Protein AF-A0A3P6TGQ8-F1 (afdb_monomer_lite)

Secondary structure (DSSP, 8-state):
-HHHHHHHHHT--EEEEEE----GGG-SHHHHHHHHHHHHHHHHHHHHTT-EEEEEP------------SS----SHHHHHHHHHHHHHHHHTTEEEEEEE---SHHHHHHHHHHHHHS-TTSEEEEE--S-SS-HHHH-SS--SSHHHHHHHHHHHHHHH--PPPPPPPPSSPPPTTGGGSS-GGG-TT--S---S-------EEEEE-

Sequence (210 aa):
MFAQRVALKFSVPLYVCFNLSSSSALSTRRHFDFQLAGLKEIATQCKDLKIGFTVLPVMDESSRGTKRTAEGKSVRTKTESTFRGLLDLIRSLRVAALITDFSPLREDAAAVQTVSQMLPSSTSFFQVDAHNIVPAWHASDKLEYAARTIRRKLHEKSQTLLTEFPPVRAHPFPADAKVLKLHAPFFSPNHSKQLPLALRTVDCVCACEA

Structure (mmCIF, N/CA/C/O backbone):
data_AF-A0A3P6TGQ8-F1
#
_entry.id   AF-A0A3P6TGQ8-F1
#
loop_
_atom_site.group_PDB
_atom_site.id
_atom_site.type_symbol
_atom_site.label_atom_id
_atom_site.label_alt_id
_atom_site.label_comp_id
_atom_site.label_asym_id
_atom_site.label_entity_id
_atom_site.label_seq_id
_atom_site.pdbx_PDB_ins_code
_atom_site.Cartn_x
_atom_site.Cartn_y
_atom_site.Cartn_z
_atom_site.occupancy
_atom_site.B_iso_or_equiv
_atom_site.auth_seq_id
_atom_site.auth_comp_id
_atom_site.auth_asym_id
_atom_site.auth_atom_id
_atom_site.pdbx_PDB_model_num
ATOM 1 N N . MET A 1 1 ? -8.886 -5.498 -5.380 1.00 75.06 1 MET A N 1
ATOM 2 C CA . MET A 1 1 ? -8.088 -5.295 -4.150 1.00 75.06 1 MET A CA 1
ATOM 3 C C . MET A 1 1 ? -7.713 -6.624 -3.498 1.00 75.06 1 MET A C 1
ATOM 5 O O . MET A 1 1 ? -8.603 -7.428 -3.241 1.00 75.06 1 MET A O 1
ATOM 9 N N . PHE A 1 2 ? -6.422 -6.878 -3.247 1.00 89.56 2 PHE A N 1
ATOM 10 C CA . PHE A 1 2 ? -5.928 -8.137 -2.655 1.00 89.56 2 PHE A CA 1
ATOM 11 C C . PHE A 1 2 ? -6.340 -8.300 -1.183 1.00 89.56 2 PHE A C 1
ATOM 13 O O . PHE A 1 2 ? -6.968 -9.297 -0.841 1.00 89.56 2 PHE A O 1
ATOM 20 N N . ALA A 1 3 ? -6.094 -7.290 -0.344 1.00 89.88 3 ALA A N 1
ATOM 21 C CA . ALA A 1 3 ? -6.426 -7.344 1.081 1.00 89.88 3 ALA A CA 1
ATOM 22 C C . ALA A 1 3 ? -7.920 -7.566 1.350 1.00 89.88 3 ALA A C 1
ATOM 24 O O . ALA A 1 3 ? -8.288 -8.446 2.122 1.00 89.88 3 ALA A O 1
ATOM 25 N N . GLN A 1 4 ? -8.789 -6.850 0.632 1.00 89.25 4 GLN A N 1
ATOM 26 C CA . GLN A 1 4 ? -10.233 -7.053 0.743 1.00 89.25 4 GLN A CA 1
ATOM 27 C C . GLN A 1 4 ? -10.661 -8.466 0.320 1.00 89.25 4 GLN A C 1
ATOM 29 O O . GLN A 1 4 ? -11.523 -9.060 0.957 1.00 89.25 4 GLN A O 1
ATOM 34 N N . ARG A 1 5 ? -10.051 -9.043 -0.724 1.00 91.25 5 ARG A N 1
ATOM 35 C CA . ARG A 1 5 ? -10.339 -10.428 -1.132 1.00 91.25 5 ARG A CA 1
ATOM 36 C C . ARG A 1 5 ? -9.931 -11.438 -0.065 1.00 91.25 5 ARG A C 1
ATOM 38 O O . ARG A 1 5 ? -10.665 -12.396 0.150 1.00 91.25 5 ARG A O 1
ATOM 45 N N . VAL A 1 6 ? -8.784 -11.232 0.584 1.00 90.44 6 VAL A N 1
ATOM 46 C CA . VAL A 1 6 ? -8.334 -12.071 1.703 1.00 90.44 6 VAL A CA 1
ATOM 47 C C . VAL A 1 6 ? -9.328 -11.960 2.858 1.00 90.44 6 VAL A C 1
ATOM 49 O O . VAL A 1 6 ? -9.844 -12.982 3.300 1.00 90.44 6 VAL A O 1
ATOM 52 N N . ALA A 1 7 ? -9.690 -10.741 3.262 1.00 89.19 7 ALA A N 1
ATOM 53 C CA . ALA A 1 7 ? -10.641 -10.517 4.347 1.00 89.19 7 ALA A CA 1
ATOM 54 C C . ALA A 1 7 ? -12.014 -11.162 4.074 1.00 89.19 7 ALA A C 1
ATOM 56 O O . ALA A 1 7 ? -12.574 -11.849 4.923 1.00 89.19 7 ALA A O 1
ATOM 57 N N . LEU A 1 8 ? -12.540 -11.013 2.854 1.00 90.44 8 LEU A N 1
ATOM 58 C CA . LEU A 1 8 ? -13.806 -11.632 2.452 1.00 90.44 8 LEU A CA 1
ATOM 59 C C . LEU A 1 8 ? -13.730 -13.162 2.414 1.00 90.44 8 LEU A C 1
ATOM 61 O O . LEU A 1 8 ? -14.691 -13.821 2.797 1.00 90.44 8 LEU A O 1
ATOM 65 N N . LYS A 1 9 ? -12.601 -13.735 1.978 1.00 91.44 9 LYS A N 1
ATOM 66 C CA . LYS A 1 9 ? -12.410 -15.193 1.932 1.00 91.44 9 LYS A CA 1
ATOM 67 C C . LYS A 1 9 ? -12.479 -15.823 3.324 1.00 91.44 9 LYS A C 1
ATOM 69 O O . LYS A 1 9 ? -13.001 -16.925 3.452 1.00 91.44 9 LYS A O 1
ATOM 74 N N . PHE A 1 10 ? -11.960 -15.133 4.337 1.00 89.56 10 PHE A N 1
ATOM 75 C CA . PHE A 1 10 ? -11.944 -15.617 5.718 1.00 89.56 10 PHE A CA 1
ATOM 76 C C . PHE A 1 10 ? -13.101 -15.085 6.573 1.00 89.56 10 PHE A C 1
ATOM 78 O O . PHE A 1 10 ? -13.230 -15.495 7.717 1.00 89.56 10 PHE A O 1
ATOM 85 N N . SER A 1 11 ? -13.983 -14.249 6.014 1.00 89.38 11 SER A N 1
ATOM 86 C CA . SER A 1 11 ? -15.114 -13.635 6.731 1.00 89.38 11 SER A CA 1
ATOM 87 C C . SER A 1 11 ? -14.702 -12.791 7.944 1.00 89.38 11 SER A C 1
ATOM 89 O O . SER A 1 11 ? -15.344 -12.815 8.988 1.00 89.38 11 SER A O 1
ATOM 91 N N . VAL A 1 12 ? -13.623 -12.029 7.782 1.00 87.00 12 VAL A N 1
ATOM 92 C CA . VAL A 1 12 ? -12.970 -11.247 8.841 1.00 87.00 12 VAL A CA 1
ATOM 93 C C . VAL A 1 12 ? -13.043 -9.748 8.555 1.00 87.00 12 VAL A C 1
ATOM 95 O O 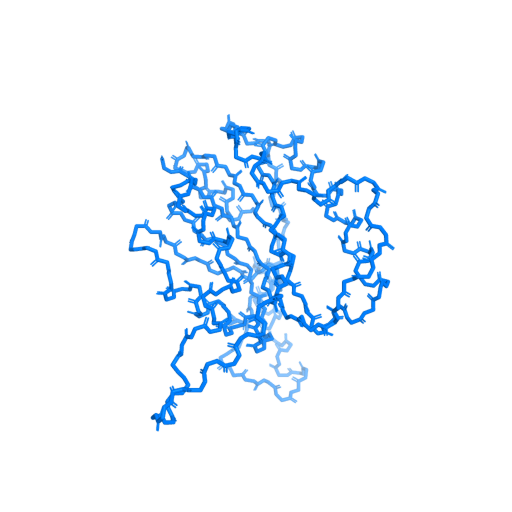. VAL A 1 12 ? -13.147 -9.372 7.382 1.00 87.00 12 VAL A O 1
ATOM 98 N N . PRO A 1 13 ? -12.990 -8.860 9.567 1.00 89.44 13 PRO A N 1
ATOM 99 C CA . PRO A 1 13 ? -12.972 -7.417 9.342 1.00 89.44 13 PRO A CA 1
ATOM 100 C C . PRO A 1 13 ? -11.681 -6.973 8.640 1.00 89.44 13 PRO A C 1
ATOM 102 O O . PRO A 1 13 ? -10.639 -7.624 8.722 1.00 89.44 13 PRO A O 1
ATOM 105 N N . LEU A 1 14 ? -11.764 -5.845 7.932 1.00 88.50 14 LEU A N 1
ATOM 106 C CA . LEU A 1 14 ? -10.639 -5.225 7.238 1.00 88.50 14 LEU A CA 1
ATOM 107 C C . LEU A 1 14 ? -10.283 -3.902 7.914 1.00 88.50 14 LEU A C 1
ATOM 109 O O . LEU A 1 14 ? -11.132 -3.016 8.054 1.00 88.50 14 LEU A O 1
ATOM 113 N N . TYR A 1 15 ? -9.009 -3.761 8.261 1.00 89.19 15 TYR A N 1
ATOM 114 C CA . TYR A 1 15 ? -8.444 -2.541 8.820 1.00 89.19 15 TYR A CA 1
ATOM 115 C C . TYR A 1 15 ? -7.319 -2.014 7.947 1.00 89.19 15 TYR A C 1
ATOM 117 O O . TYR A 1 15 ? -6.418 -2.765 7.588 1.00 89.19 15 TYR A O 1
ATOM 125 N N . VAL A 1 16 ? -7.347 -0.717 7.666 1.00 89.38 16 VAL A N 1
ATOM 126 C CA . VAL A 1 16 ? -6.267 0.050 7.058 1.00 89.38 16 VAL A CA 1
ATOM 127 C C . VAL A 1 16 ? -5.575 0.831 8.163 1.00 89.38 16 VAL A C 1
ATOM 129 O O . VAL A 1 16 ? -6.158 1.693 8.818 1.00 89.38 16 VAL A O 1
ATOM 132 N N . CYS A 1 17 ? -4.310 0.530 8.381 1.00 87.38 17 CYS A N 1
ATOM 133 C CA . CYS A 1 17 ? -3.446 1.386 9.171 1.00 87.38 17 CYS A CA 1
ATOM 134 C C . CYS A 1 17 ? -2.726 2.345 8.213 1.00 87.38 17 CYS A C 1
ATOM 136 O O . CYS A 1 17 ? -2.460 1.945 7.085 1.00 87.38 17 CYS A O 1
ATOM 138 N N . PHE A 1 18 ? -2.333 3.538 8.657 1.00 84.94 18 PHE A N 1
ATOM 139 C CA . PHE A 1 18 ? -1.297 4.367 8.034 1.00 84.94 18 PHE A CA 1
ATOM 140 C C . PHE A 1 18 ? -0.244 4.721 9.087 1.00 84.94 18 PHE A C 1
ATOM 142 O O . PHE A 1 18 ? -0.577 5.318 10.106 1.00 84.94 18 PHE A O 1
ATOM 149 N N . ASN A 1 19 ? 1.017 4.345 8.891 1.00 79.25 19 ASN A N 1
ATOM 150 C CA . ASN A 1 19 ? 2.073 4.737 9.807 1.00 79.25 19 ASN A CA 1
ATOM 151 C C . ASN A 1 19 ? 2.504 6.123 9.365 1.00 79.25 19 ASN A C 1
ATOM 153 O O . ASN A 1 19 ? 3.087 6.239 8.288 1.00 79.25 19 ASN A O 1
ATOM 157 N N . LEU A 1 20 ? 2.182 7.162 10.151 1.00 72.06 20 LEU A N 1
ATOM 158 C CA . LEU A 1 20 ? 2.658 8.513 9.873 1.00 72.06 20 LEU A CA 1
ATOM 159 C C . LEU A 1 20 ? 4.146 8.519 10.165 1.00 72.06 20 LEU A C 1
ATOM 161 O O . LEU A 1 20 ? 4.638 8.839 11.242 1.00 72.06 20 LEU A O 1
ATOM 165 N N . SER A 1 21 ? 4.837 8.023 9.169 1.00 59.75 21 SER A N 1
ATOM 166 C CA . SER A 1 21 ? 6.219 7.702 9.185 1.00 59.75 21 SER A CA 1
ATOM 167 C C . SER A 1 21 ? 6.852 8.618 8.172 1.00 59.75 21 SER A C 1
ATOM 169 O O . SER A 1 21 ? 6.223 9.258 7.327 1.00 59.75 21 SER A O 1
ATOM 171 N N . SER A 1 22 ? 8.101 8.872 8.418 1.00 50.47 22 SER A N 1
ATOM 172 C CA . SER A 1 22 ? 8.441 10.254 8.534 1.00 50.47 22 SER A CA 1
ATOM 173 C C . SER A 1 22 ? 9.384 10.627 7.384 1.00 50.47 22 SER A C 1
ATOM 175 O O . SER A 1 22 ? 10.349 11.324 7.527 1.00 50.47 22 SER A O 1
ATOM 177 N N . SER A 1 23 ? 9.108 10.143 6.177 1.00 49.75 23 SER A N 1
ATOM 178 C CA . SER A 1 23 ? 10.045 10.092 5.044 1.00 49.75 23 SER A CA 1
ATOM 179 C C . SER A 1 23 ? 10.940 11.310 4.908 1.00 49.75 23 SER A C 1
ATOM 181 O O . SER A 1 23 ? 10.463 12.447 4.884 1.00 49.75 23 SER A O 1
ATOM 183 N N . SER A 1 24 ? 12.211 11.065 4.609 1.00 51.78 24 SER A N 1
ATOM 184 C CA . SER A 1 24 ? 13.079 12.108 4.064 1.00 51.78 24 SER A CA 1
ATOM 185 C C . SER A 1 24 ? 12.518 12.722 2.765 1.00 51.78 24 SER A C 1
ATOM 187 O O . SER A 1 24 ? 12.818 13.874 2.458 1.00 51.78 24 SER A O 1
ATOM 189 N N . ALA A 1 25 ? 11.636 12.016 2.041 1.00 51.16 25 ALA A N 1
ATOM 190 C CA . ALA A 1 25 ? 10.916 12.544 0.877 1.00 51.16 25 ALA A CA 1
ATOM 191 C C . ALA A 1 25 ? 9.847 13.600 1.239 1.00 51.16 25 ALA A C 1
ATOM 193 O O . ALA A 1 25 ? 9.564 14.509 0.456 1.00 51.16 25 ALA A O 1
ATOM 194 N N . LEU A 1 26 ? 9.299 13.554 2.455 1.00 59.22 26 LEU A N 1
ATOM 195 C CA . LEU A 1 26 ? 8.293 14.486 2.974 1.00 59.22 26 LEU A CA 1
ATOM 196 C C . LEU A 1 26 ? 8.962 15.663 3.704 1.00 59.22 26 LEU A C 1
ATOM 198 O O . LEU A 1 26 ? 8.460 16.175 4.699 1.00 59.22 26 LEU A O 1
ATOM 202 N N . SER A 1 27 ? 10.112 16.119 3.196 1.00 62.31 27 SER A N 1
ATOM 203 C CA . SER A 1 27 ? 10.972 17.105 3.867 1.00 62.31 27 SER A CA 1
ATOM 204 C C . SER A 1 27 ? 10.348 18.498 4.023 1.00 62.31 27 SER A C 1
ATOM 206 O O . SER A 1 27 ? 10.914 19.340 4.722 1.00 62.31 27 SER A O 1
ATOM 208 N N . THR A 1 28 ? 9.226 18.788 3.358 1.00 78.50 28 THR A N 1
ATOM 209 C CA . THR A 1 28 ? 8.605 20.116 3.392 1.00 78.50 28 THR A CA 1
ATOM 210 C C . THR A 1 28 ? 7.236 20.067 4.046 1.00 78.50 28 THR A C 1
ATOM 212 O O . THR A 1 28 ? 6.465 19.128 3.848 1.00 78.50 28 THR A O 1
ATOM 215 N N . ARG A 1 29 ? 6.888 21.153 4.743 1.00 79.88 29 ARG A N 1
ATOM 216 C CA . ARG A 1 29 ? 5.546 21.355 5.300 1.00 79.88 29 ARG A CA 1
ATOM 217 C C . ARG A 1 29 ? 4.444 21.180 4.250 1.00 79.88 29 ARG A C 1
ATOM 219 O O . ARG A 1 29 ? 3.393 20.654 4.570 1.00 79.88 29 ARG A O 1
ATOM 226 N N . ARG A 1 30 ? 4.703 21.552 2.991 1.00 85.31 30 ARG A N 1
ATOM 227 C CA . ARG A 1 30 ? 3.729 21.407 1.897 1.00 85.31 30 ARG A CA 1
ATOM 228 C C . ARG A 1 30 ? 3.410 19.944 1.600 1.00 85.31 30 ARG A C 1
ATOM 230 O O . ARG A 1 30 ? 2.242 19.609 1.458 1.00 85.31 30 ARG A O 1
ATOM 237 N N . HIS A 1 31 ? 4.430 19.084 1.529 1.00 81.12 31 HIS A N 1
ATOM 238 C CA . HIS A 1 31 ? 4.224 17.648 1.314 1.00 81.12 31 HIS A CA 1
ATOM 239 C C . HIS A 1 31 ? 3.437 17.027 2.469 1.00 81.12 31 HIS A C 1
ATOM 241 O O . HIS A 1 31 ? 2.508 16.259 2.240 1.00 81.12 31 HIS A O 1
ATOM 247 N N . PHE A 1 32 ? 3.771 17.418 3.699 1.00 81.94 32 PHE A N 1
ATOM 248 C CA . PHE A 1 32 ? 3.086 16.940 4.892 1.00 81.94 32 PHE A CA 1
ATOM 249 C C . PHE A 1 32 ? 1.620 17.391 4.952 1.00 81.94 32 PHE A C 1
ATOM 251 O O . PHE A 1 32 ? 0.730 16.567 5.150 1.00 81.94 32 PHE A O 1
ATOM 258 N N . ASP A 1 33 ? 1.352 18.678 4.719 1.00 84.50 33 ASP A N 1
ATOM 259 C CA . ASP A 1 33 ? -0.007 19.227 4.707 1.00 84.50 33 ASP A CA 1
ATOM 260 C C . ASP A 1 33 ? -0.857 18.564 3.606 1.00 84.50 33 ASP A C 1
ATOM 262 O O . ASP A 1 33 ? -2.013 18.210 3.850 1.00 84.50 33 ASP A O 1
ATOM 266 N N . PHE A 1 34 ? -0.274 18.323 2.424 1.00 87.12 34 PHE A N 1
ATOM 267 C CA . PHE A 1 34 ? -0.932 17.609 1.325 1.00 87.12 34 PHE A CA 1
ATOM 268 C C . PHE A 1 34 ? -1.271 16.159 1.700 1.00 87.12 34 PHE A C 1
ATOM 270 O O . PHE A 1 34 ? -2.404 15.717 1.509 1.00 87.12 34 PHE A O 1
ATOM 277 N N . GLN A 1 35 ? -0.325 15.428 2.292 1.00 84.94 35 GLN A N 1
ATOM 278 C CA . GLN A 1 35 ? -0.543 14.050 2.726 1.00 84.94 35 GLN A CA 1
ATOM 279 C C . GLN A 1 35 ? -1.600 13.956 3.832 1.00 84.94 35 GLN A C 1
ATOM 281 O O . GLN A 1 35 ? -2.486 13.108 3.760 1.00 84.94 35 GLN A O 1
ATOM 286 N N . LEU A 1 36 ? -1.554 14.837 4.837 1.00 85.38 36 LEU A N 1
ATOM 287 C CA . LEU A 1 36 ? -2.561 14.867 5.899 1.00 85.38 36 LEU A CA 1
ATOM 288 C C . LEU A 1 36 ? -3.956 15.193 5.362 1.00 85.38 36 LEU A C 1
ATOM 290 O O . LEU A 1 36 ? -4.936 14.622 5.841 1.00 85.38 36 LEU A O 1
ATOM 294 N N . ALA A 1 37 ? -4.063 16.102 4.389 1.00 88.69 37 ALA A N 1
ATOM 295 C CA . ALA A 1 37 ? -5.329 16.383 3.720 1.00 88.69 37 ALA A CA 1
ATOM 296 C C . ALA A 1 37 ? -5.860 15.137 2.991 1.00 88.69 37 ALA A C 1
ATOM 298 O O . ALA A 1 37 ? -7.019 14.776 3.189 1.00 88.69 37 ALA A O 1
ATOM 299 N N . GLY A 1 38 ? -5.004 14.421 2.255 1.00 89.69 38 GLY A N 1
ATOM 300 C CA . GLY A 1 38 ? -5.372 13.162 1.598 1.00 89.69 38 GLY A CA 1
ATOM 301 C C . GLY A 1 38 ? -5.790 12.064 2.583 1.00 89.69 38 GLY A C 1
ATOM 302 O O . GLY A 1 38 ? -6.806 11.404 2.386 1.00 89.69 38 GLY A O 1
ATOM 303 N N . LEU A 1 39 ? -5.077 11.905 3.702 1.00 87.06 39 LEU A N 1
ATOM 304 C CA . LEU A 1 39 ? -5.428 10.919 4.733 1.00 87.06 39 LEU A CA 1
ATOM 305 C C . LEU A 1 39 ? -6.790 11.209 5.387 1.00 87.06 39 LEU A C 1
ATOM 307 O O . LEU A 1 39 ? -7.498 10.270 5.744 1.00 87.06 39 LEU A O 1
ATOM 311 N N . LYS A 1 40 ? -7.189 12.483 5.525 1.00 89.06 40 LYS A N 1
ATOM 312 C CA . LYS A 1 40 ? -8.538 12.857 6.000 1.00 89.06 40 LYS A CA 1
ATOM 313 C C . LYS A 1 40 ? -9.629 12.412 5.030 1.00 89.06 40 LYS A C 1
ATOM 315 O O . LYS A 1 40 ? -10.680 11.933 5.460 1.00 89.06 40 LYS A O 1
ATOM 320 N N . GLU A 1 41 ? -9.381 12.570 3.735 1.00 93.38 41 GLU A N 1
ATOM 321 C CA . GLU A 1 41 ? -10.304 12.123 2.697 1.00 93.38 41 GLU A CA 1
ATOM 322 C C . GLU A 1 41 ? -10.434 10.594 2.706 1.00 93.38 41 GLU A C 1
ATOM 324 O O . GLU A 1 41 ? -11.546 10.072 2.800 1.00 93.38 41 GLU A O 1
ATOM 329 N N . ILE A 1 42 ? -9.306 9.876 2.740 1.00 89.81 42 ILE A N 1
ATOM 330 C CA . ILE A 1 42 ? -9.273 8.407 2.813 1.00 89.81 42 ILE A CA 1
ATOM 331 C C . ILE A 1 42 ? -10.003 7.900 4.061 1.00 89.81 42 ILE A C 1
ATOM 333 O O . ILE A 1 42 ? -10.789 6.962 3.966 1.00 89.81 42 ILE A O 1
ATOM 337 N N . ALA A 1 43 ? -9.815 8.538 5.221 1.00 88.06 43 ALA A N 1
ATOM 338 C CA . ALA A 1 43 ? -10.520 8.164 6.446 1.00 88.06 43 ALA A CA 1
ATOM 339 C C . ALA A 1 43 ? -12.050 8.225 6.282 1.00 88.06 43 ALA A C 1
ATOM 341 O O . ALA A 1 43 ? -12.769 7.357 6.782 1.00 88.06 43 ALA A O 1
ATOM 342 N N . THR A 1 44 ? -12.543 9.233 5.558 1.00 89.62 44 THR A N 1
ATOM 343 C CA . THR A 1 44 ? -13.974 9.399 5.266 1.00 89.62 44 THR A CA 1
ATOM 344 C C . THR A 1 44 ? -14.460 8.305 4.315 1.00 89.62 44 THR A C 1
ATOM 346 O O . THR A 1 44 ? -15.436 7.624 4.619 1.00 89.62 44 THR A O 1
ATOM 349 N N . GLN A 1 45 ? -13.723 8.043 3.232 1.00 90.94 45 GLN A N 1
ATOM 350 C CA . GLN A 1 45 ? -14.055 6.980 2.275 1.00 90.94 45 GLN A CA 1
ATOM 351 C C . GLN A 1 45 ? -14.045 5.584 2.926 1.00 90.94 45 GLN A C 1
ATOM 353 O O . GLN A 1 45 ? -14.941 4.772 2.693 1.00 90.94 45 GLN A O 1
ATOM 358 N N . CYS A 1 46 ? -13.068 5.295 3.792 1.00 88.44 46 CYS A N 1
ATOM 359 C CA . CYS A 1 46 ? -13.014 4.043 4.547 1.00 88.44 46 CYS A CA 1
ATOM 360 C C . CYS A 1 46 ? -14.222 3.889 5.478 1.00 88.44 46 CYS A C 1
ATOM 362 O O . CYS A 1 46 ? -14.785 2.796 5.564 1.00 88.44 46 CYS A O 1
ATOM 364 N N . LYS A 1 47 ? -14.660 4.975 6.126 1.00 88.62 47 LYS A N 1
ATOM 365 C CA . LYS A 1 47 ? -15.850 4.975 6.984 1.00 88.62 47 LYS A CA 1
ATOM 366 C C . LYS A 1 47 ? -17.111 4.609 6.199 1.00 88.62 47 LYS A C 1
ATOM 368 O O . LYS A 1 47 ? -17.867 3.752 6.658 1.00 88.62 47 LYS A O 1
ATOM 373 N N . ASP A 1 48 ? -17.301 5.189 5.016 1.00 91.69 48 ASP A N 1
ATOM 374 C CA . ASP A 1 48 ? -18.445 4.889 4.143 1.00 91.69 48 ASP A CA 1
ATOM 375 C C . ASP A 1 48 ? -18.438 3.423 3.679 1.00 91.69 48 ASP A C 1
ATOM 377 O O . ASP A 1 48 ? -19.479 2.769 3.589 1.00 91.69 48 ASP A O 1
ATOM 381 N N . LEU A 1 49 ? -17.243 2.862 3.477 1.00 90.19 49 LEU A N 1
ATOM 382 C CA . LEU A 1 49 ? -17.033 1.460 3.120 1.00 90.19 49 LEU A CA 1
ATOM 383 C C . LEU A 1 49 ? -17.038 0.498 4.321 1.00 90.19 49 LEU A C 1
ATOM 385 O O . LEU A 1 49 ? -16.853 -0.703 4.119 1.00 90.19 49 LEU A O 1
ATOM 389 N N . LYS A 1 50 ? -17.269 0.978 5.552 1.00 90.81 50 LYS A N 1
ATOM 390 C CA . LYS A 1 50 ? -17.203 0.190 6.802 1.00 90.81 50 LYS A CA 1
ATOM 391 C C . LYS A 1 50 ? -15.844 -0.490 7.037 1.00 90.81 50 LYS A C 1
ATOM 393 O O . LYS A 1 50 ? -15.770 -1.549 7.658 1.00 90.81 50 LYS A O 1
ATOM 398 N N . ILE A 1 51 ? -14.772 0.120 6.542 1.00 88.06 51 ILE A N 1
ATOM 399 C CA . ILE A 1 51 ? -13.387 -0.325 6.712 1.00 88.06 51 ILE A CA 1
ATOM 400 C C . ILE A 1 51 ? -12.771 0.467 7.868 1.00 88.06 51 ILE A C 1
ATOM 402 O O . ILE A 1 51 ? -12.890 1.693 7.922 1.00 88.06 51 ILE A O 1
ATOM 406 N N . GLY A 1 52 ? -12.110 -0.220 8.801 1.00 85.75 52 GLY A N 1
ATOM 407 C CA . GLY A 1 52 ? -11.412 0.447 9.900 1.00 85.75 52 GLY A CA 1
ATOM 408 C C . GLY A 1 52 ? -10.232 1.261 9.374 1.00 85.75 52 GLY A C 1
ATOM 409 O O . GLY A 1 52 ? -9.502 0.776 8.517 1.00 85.75 52 GLY A O 1
ATOM 410 N N . PHE A 1 53 ? -10.031 2.480 9.875 1.00 86.75 53 PHE A N 1
ATOM 411 C CA . PHE A 1 53 ? -8.914 3.334 9.469 1.00 86.75 53 PHE A CA 1
ATOM 412 C C . PHE A 1 53 ? -8.233 3.963 10.684 1.00 86.75 53 PHE A C 1
ATOM 414 O O . PHE A 1 53 ? -8.890 4.632 11.481 1.00 86.75 53 PHE A O 1
ATOM 421 N N . THR A 1 54 ? -6.918 3.781 10.806 1.00 84.44 54 THR A N 1
ATOM 422 C CA . THR A 1 54 ? -6.117 4.329 11.911 1.00 84.44 54 THR A CA 1
ATOM 423 C C . THR A 1 54 ? -4.821 4.919 11.384 1.00 84.44 54 THR A C 1
ATOM 425 O O . THR A 1 54 ? -4.132 4.283 10.595 1.00 84.44 54 THR A O 1
ATOM 428 N N . VAL A 1 55 ? -4.445 6.097 11.879 1.00 83.44 55 VAL A N 1
ATOM 429 C CA . VAL A 1 55 ? -3.121 6.684 11.643 1.00 83.44 55 VAL A CA 1
ATOM 430 C C . VAL A 1 55 ? -2.275 6.498 12.902 1.00 83.44 55 VAL A C 1
ATOM 432 O O . VAL A 1 55 ? -2.683 6.927 13.980 1.00 83.44 55 VAL A O 1
ATOM 435 N N . LEU A 1 56 ? -1.113 5.856 12.789 1.00 80.38 56 LEU A N 1
ATOM 436 C CA . LEU A 1 56 ? -0.169 5.722 13.898 1.00 80.38 56 LEU A CA 1
ATOM 437 C C . LEU A 1 56 ? 0.672 7.000 14.010 1.00 80.38 56 LEU A C 1
ATOM 439 O O . LEU A 1 56 ? 1.157 7.491 12.988 1.00 80.38 56 LEU A O 1
ATOM 443 N N . PRO A 1 57 ? 0.838 7.552 15.224 1.00 69.25 57 PRO A N 1
ATOM 444 C CA . PRO A 1 57 ? 1.576 8.788 15.428 1.00 69.25 57 PRO A CA 1
ATOM 445 C C . PRO A 1 57 ? 3.078 8.599 15.203 1.00 69.25 57 PRO A C 1
ATOM 447 O O . PRO A 1 57 ? 3.640 7.551 15.524 1.00 69.25 57 PRO A O 1
ATOM 450 N N . VAL A 1 58 ? 3.732 9.678 14.762 1.00 62.81 58 VAL A N 1
ATOM 451 C CA . VAL A 1 58 ? 5.187 9.832 14.853 1.00 62.81 58 VAL A CA 1
ATOM 452 C C . VAL A 1 58 ? 5.572 9.728 16.329 1.00 62.81 58 VAL A C 1
ATOM 454 O O . VAL A 1 58 ? 5.233 10.611 17.119 1.00 62.81 58 VAL A O 1
ATOM 457 N N . MET A 1 59 ? 6.248 8.651 16.728 1.00 53.84 59 MET A N 1
ATOM 458 C CA . MET A 1 59 ? 6.819 8.578 18.071 1.00 53.84 59 MET A CA 1
ATOM 459 C C . MET A 1 59 ? 8.081 9.438 18.108 1.00 53.84 59 MET A C 1
ATOM 461 O O . MET A 1 59 ? 9.065 9.139 17.435 1.00 53.84 59 MET A O 1
ATOM 465 N N . ASP A 1 60 ? 8.026 10.529 18.870 1.00 44.88 60 ASP A N 1
ATOM 466 C CA . ASP A 1 60 ? 9.172 11.397 19.110 1.00 44.88 60 ASP A CA 1
ATOM 467 C C . ASP A 1 60 ? 10.011 10.796 20.248 1.00 44.88 60 ASP A C 1
ATOM 469 O O . ASP A 1 60 ? 9.530 10.620 21.374 1.00 44.88 60 ASP A O 1
ATOM 473 N N . GLU A 1 61 ? 11.266 10.457 19.954 1.00 46.31 61 GLU A N 1
ATOM 474 C CA . GLU A 1 61 ? 12.271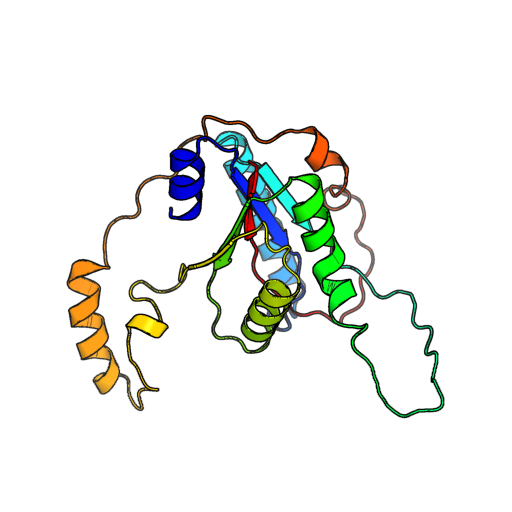 9.981 20.913 1.00 46.31 61 GLU A CA 1
ATOM 475 C C . GLU A 1 61 ? 12.688 11.139 21.839 1.00 46.31 61 GLU A C 1
ATOM 477 O O . GLU A 1 61 ? 13.817 11.633 21.820 1.00 46.31 61 GLU A O 1
ATOM 482 N N . SER A 1 62 ? 11.765 11.600 22.680 1.00 39.78 62 SER A N 1
ATOM 483 C CA . SER A 1 62 ? 11.996 12.651 23.678 1.00 39.78 62 SER A CA 1
ATOM 484 C C . SER A 1 62 ? 12.743 12.148 24.925 1.00 39.78 62 SER A C 1
ATOM 486 O O . SER A 1 62 ? 12.870 12.867 25.910 1.00 39.78 62 SER A O 1
ATOM 488 N N . SER A 1 63 ? 13.336 10.950 24.880 1.00 41.38 63 SER A N 1
ATOM 489 C CA . SER A 1 63 ? 14.234 10.435 25.921 1.00 41.38 63 SER A CA 1
ATOM 490 C C . SER A 1 63 ? 15.649 10.220 25.377 1.00 41.38 63 SER A C 1
ATOM 492 O O . SER A 1 63 ? 16.136 9.097 25.270 1.00 41.38 63 SER A O 1
ATOM 494 N N . ARG A 1 64 ? 16.364 11.315 25.077 1.00 39.44 64 ARG A N 1
ATOM 495 C CA . ARG A 1 64 ? 17.835 11.307 24.949 1.00 39.44 64 ARG A CA 1
ATOM 496 C C . ARG A 1 64 ? 18.482 11.044 26.314 1.00 39.44 64 ARG A C 1
ATOM 498 O O . ARG A 1 64 ? 19.060 11.932 26.929 1.00 39.44 64 ARG A O 1
ATOM 505 N N . GLY A 1 65 ? 18.398 9.805 26.784 1.00 31.08 65 GLY A N 1
ATOM 506 C CA . GLY A 1 65 ? 19.250 9.268 27.835 1.00 31.08 65 GLY A CA 1
ATOM 507 C C . GLY A 1 65 ? 20.337 8.413 27.199 1.00 31.08 65 GLY A C 1
ATOM 508 O O . GLY A 1 65 ? 20.159 7.210 27.037 1.00 31.08 65 GLY A O 1
ATOM 509 N N . THR A 1 66 ? 21.468 9.011 26.823 1.00 33.91 66 THR A N 1
ATOM 510 C CA . THR A 1 66 ? 22.641 8.261 26.353 1.00 33.91 66 THR A CA 1
ATOM 511 C C . THR A 1 66 ? 23.232 7.462 27.520 1.00 33.91 66 THR A C 1
ATOM 513 O O . THR A 1 66 ? 24.163 7.920 28.181 1.00 33.91 66 THR A O 1
ATOM 516 N N . LYS A 1 67 ? 22.717 6.260 27.799 1.00 33.97 67 LYS A N 1
ATOM 517 C CA . LYS A 1 67 ? 23.426 5.288 28.641 1.00 33.97 67 LYS A CA 1
ATOM 518 C C . LYS A 1 67 ? 24.486 4.603 27.780 1.00 33.97 67 LYS A C 1
ATOM 520 O O . LYS A 1 67 ? 24.174 3.741 26.967 1.00 33.97 67 LYS A O 1
ATOM 525 N N . ARG A 1 68 ? 25.743 5.028 27.934 1.00 39.19 68 ARG A N 1
ATOM 526 C CA . ARG A 1 68 ? 26.907 4.313 27.393 1.00 39.19 68 ARG A CA 1
ATOM 527 C C . ARG A 1 68 ? 27.199 3.139 28.326 1.00 39.19 68 ARG A C 1
ATOM 529 O O . ARG A 1 68 ? 27.514 3.363 29.490 1.00 39.19 68 ARG A O 1
ATOM 536 N N . THR A 1 69 ? 27.081 1.910 27.843 1.00 42.09 69 THR A N 1
ATOM 537 C CA . THR A 1 69 ? 27.655 0.730 28.505 1.00 42.09 69 THR A CA 1
ATOM 538 C C . THR A 1 69 ? 29.092 0.531 28.025 1.00 42.09 69 THR A C 1
ATOM 540 O O . THR A 1 69 ? 29.412 0.847 26.881 1.00 42.09 69 THR A O 1
ATOM 543 N N . ALA A 1 70 ? 29.962 0.042 28.912 1.00 49.84 70 ALA A N 1
ATOM 544 C CA . ALA A 1 70 ? 31.414 -0.045 28.719 1.00 49.84 70 ALA A CA 1
ATOM 545 C C . ALA A 1 70 ? 31.875 -1.078 27.670 1.00 49.84 70 ALA A C 1
ATOM 547 O O . ALA A 1 70 ? 33.055 -1.140 27.342 1.00 49.84 70 ALA A O 1
ATOM 548 N N . GLU A 1 71 ? 30.957 -1.848 27.095 1.00 42.56 71 GLU A N 1
ATOM 549 C CA . GLU A 1 71 ? 31.236 -2.765 25.995 1.00 42.56 71 GLU A CA 1
ATOM 550 C C . GLU A 1 71 ? 30.621 -2.179 24.725 1.00 42.56 71 GLU A C 1
ATOM 552 O O . GLU A 1 71 ? 29.407 -1.989 24.647 1.00 42.56 71 GLU A O 1
ATOM 557 N N . GLY A 1 72 ? 31.465 -1.838 23.746 1.00 43.53 72 GLY A N 1
ATOM 558 C CA . GLY A 1 72 ? 31.138 -1.119 22.506 1.00 43.53 72 GLY A CA 1
ATOM 559 C C . GLY A 1 72 ? 30.231 -1.862 21.518 1.00 43.53 72 GLY A C 1
ATOM 560 O O . GLY A 1 72 ? 30.478 -1.846 20.315 1.00 43.53 72 GLY A O 1
ATOM 561 N N . LYS A 1 73 ? 29.169 -2.509 21.997 1.00 33.03 73 LYS A N 1
ATOM 562 C CA . LYS A 1 73 ? 28.134 -3.153 21.195 1.00 33.03 73 LYS A CA 1
ATOM 563 C C . LYS A 1 73 ? 26.858 -2.315 21.315 1.00 33.03 73 LYS A C 1
ATOM 565 O O . LYS A 1 73 ? 26.142 -2.381 22.307 1.00 33.03 73 LYS A O 1
ATOM 570 N N . SER A 1 74 ? 26.577 -1.491 20.304 1.00 36.19 74 SER A N 1
ATOM 571 C CA . SER A 1 74 ? 25.287 -0.799 20.172 1.00 36.19 74 SER A CA 1
ATOM 572 C C . SER A 1 74 ? 24.228 -1.833 19.779 1.00 36.19 74 SER A C 1
ATOM 574 O O . SER A 1 74 ? 24.038 -2.157 18.609 1.00 36.19 74 SER A O 1
ATOM 576 N N . VAL A 1 75 ? 23.620 -2.465 20.779 1.00 39.78 75 VAL A N 1
ATOM 577 C CA . VAL A 1 75 ? 22.670 -3.564 20.590 1.00 39.78 75 VAL A CA 1
ATOM 578 C C . VAL A 1 75 ? 21.260 -2.997 20.382 1.00 39.78 75 VAL A C 1
ATOM 580 O O . VAL A 1 75 ? 20.664 -2.465 21.307 1.00 39.78 75 VAL A O 1
ATOM 583 N N . ARG A 1 76 ? 20.740 -3.130 19.152 1.00 40.56 76 ARG A N 1
ATOM 584 C CA . ARG A 1 76 ? 19.335 -3.430 18.772 1.00 40.56 76 ARG A CA 1
ATOM 585 C C . ARG A 1 76 ? 18.137 -2.651 19.364 1.00 40.56 76 ARG A C 1
ATOM 587 O O . ARG A 1 76 ? 17.013 -3.037 19.079 1.00 40.56 76 ARG A O 1
ATOM 594 N N . THR A 1 77 ? 18.293 -1.555 20.096 1.00 43.25 77 THR A N 1
ATOM 595 C CA . THR A 1 77 ? 17.146 -0.887 20.759 1.00 43.25 77 THR A CA 1
ATOM 596 C C . THR A 1 77 ? 16.423 0.178 19.928 1.00 43.25 7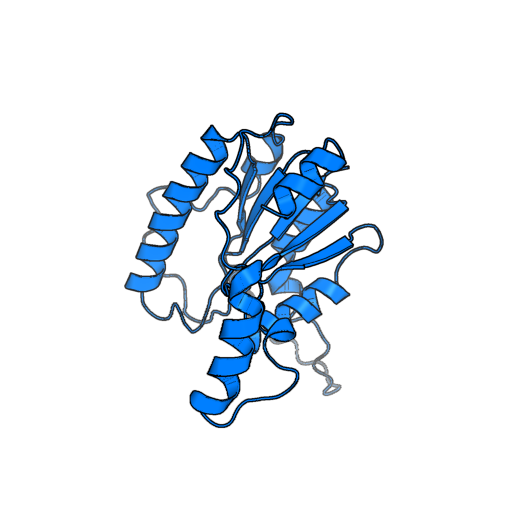7 THR A C 1
ATOM 598 O O . THR A 1 77 ? 15.275 0.493 20.219 1.00 43.25 77 THR A O 1
ATOM 601 N N . LYS A 1 78 ? 17.042 0.723 18.872 1.00 51.41 78 LYS A N 1
ATOM 602 C CA . LYS A 1 78 ? 16.459 1.833 18.086 1.00 51.41 78 LYS A CA 1
ATOM 603 C C . LYS A 1 78 ? 15.325 1.408 17.143 1.00 51.41 78 LYS A C 1
ATOM 605 O O . LYS A 1 78 ? 14.499 2.224 16.753 1.00 51.41 78 LYS A O 1
ATOM 610 N N . THR A 1 79 ? 15.307 0.143 16.735 1.00 55.12 79 THR A N 1
ATOM 611 C CA . THR A 1 79 ? 14.403 -0.329 15.682 1.00 55.12 79 THR A CA 1
ATOM 612 C C . THR A 1 79 ? 13.026 -0.721 16.226 1.00 55.12 79 THR A C 1
ATOM 614 O O . THR A 1 79 ? 12.014 -0.470 15.576 1.00 55.12 79 THR A O 1
ATOM 617 N N . GLU A 1 80 ? 12.963 -1.278 17.440 1.00 58.31 80 GLU A N 1
ATOM 618 C CA . GLU A 1 80 ? 11.691 -1.677 18.056 1.00 58.31 80 GLU A CA 1
ATOM 619 C C . GLU A 1 80 ? 10.801 -0.482 18.411 1.00 58.31 80 GLU A C 1
ATOM 621 O O . GLU A 1 80 ? 9.580 -0.573 18.277 1.00 58.31 80 GLU A O 1
ATOM 626 N N . SER A 1 81 ? 11.388 0.649 18.819 1.00 64.62 81 SER A N 1
ATOM 627 C CA . SER A 1 81 ? 10.614 1.828 19.221 1.00 64.62 81 SER A CA 1
ATOM 628 C C . SER A 1 81 ? 9.804 2.414 18.064 1.00 64.62 81 SER A C 1
ATOM 630 O O . SER A 1 81 ? 8.652 2.795 18.255 1.00 64.62 81 SER A O 1
ATOM 632 N N . THR A 1 82 ? 10.355 2.387 16.845 1.00 69.69 82 THR A N 1
ATOM 633 C CA . THR A 1 82 ? 9.710 2.951 15.646 1.00 69.69 82 THR A CA 1
ATOM 634 C C . THR A 1 82 ? 8.448 2.178 15.249 1.00 69.69 82 THR A C 1
ATOM 636 O O . THR A 1 82 ? 7.470 2.771 14.801 1.00 69.69 82 THR A O 1
ATOM 639 N N . PHE A 1 83 ? 8.432 0.855 15.448 1.00 79.12 83 PHE A N 1
ATOM 640 C CA . PHE A 1 83 ? 7.302 -0.011 15.085 1.00 79.12 83 PHE A CA 1
ATOM 641 C C . PHE A 1 83 ? 6.424 -0.407 16.270 1.00 79.12 83 PHE A C 1
ATOM 643 O O . PHE A 1 83 ? 5.485 -1.186 16.104 1.00 79.12 83 PHE A O 1
ATOM 650 N N . ARG A 1 84 ? 6.678 0.141 17.462 1.00 81.19 84 ARG A N 1
ATOM 651 C CA . ARG A 1 84 ? 5.936 -0.202 18.679 1.00 81.19 84 ARG A CA 1
ATOM 652 C C . ARG A 1 84 ? 4.430 -0.003 18.513 1.00 81.19 84 ARG A C 1
ATOM 654 O O . ARG A 1 84 ? 3.666 -0.900 18.844 1.00 81.19 84 ARG A O 1
ATOM 661 N N . GLY A 1 85 ? 4.010 1.125 17.934 1.00 80.81 85 GLY A N 1
ATOM 662 C CA . GLY A 1 85 ? 2.590 1.399 17.676 1.00 80.81 85 GLY A CA 1
ATOM 663 C C . GLY A 1 85 ? 1.942 0.384 16.729 1.00 80.81 85 GLY A C 1
ATOM 664 O O . GLY A 1 85 ? 0.812 -0.038 16.956 1.00 80.81 85 GLY A O 1
ATOM 665 N N . LEU A 1 86 ? 2.679 -0.068 15.710 1.00 83.50 86 LEU A N 1
ATOM 666 C CA . LEU A 1 86 ? 2.214 -1.103 14.788 1.00 83.50 86 LEU A CA 1
ATOM 667 C C . LEU A 1 86 ? 2.090 -2.460 15.494 1.00 83.50 86 LEU A C 1
ATOM 669 O O . LEU A 1 86 ? 1.090 -3.151 15.323 1.00 83.50 86 LEU A O 1
ATOM 673 N N . LEU A 1 87 ? 3.074 -2.836 16.313 1.00 84.38 87 LEU A N 1
ATOM 674 C CA . LEU A 1 87 ? 3.029 -4.083 17.077 1.00 84.38 87 LEU A CA 1
ATOM 675 C C . LEU A 1 87 ? 1.893 -4.103 18.105 1.00 84.38 87 LEU A C 1
ATOM 677 O O . LEU A 1 87 ? 1.219 -5.122 18.257 1.00 84.38 87 LEU A O 1
ATOM 681 N N . ASP A 1 88 ? 1.670 -2.988 18.798 1.00 84.50 88 ASP A N 1
ATOM 682 C CA . ASP A 1 88 ? 0.575 -2.842 19.758 1.00 84.50 88 ASP A CA 1
ATOM 683 C C . ASP A 1 88 ? -0.784 -2.975 19.046 1.00 84.50 88 ASP A C 1
ATOM 685 O O . ASP A 1 88 ? -1.685 -3.668 19.532 1.00 84.50 88 ASP A O 1
ATOM 689 N N . LEU A 1 89 ? -0.911 -2.406 17.842 1.00 82.62 89 LEU A N 1
ATOM 690 C CA . LEU A 1 89 ? -2.093 -2.572 16.997 1.00 82.62 89 LEU A CA 1
ATOM 691 C C . LEU A 1 89 ? -2.291 -4.035 16.567 1.00 82.62 89 LEU A C 1
ATOM 693 O O . LEU A 1 89 ? -3.388 -4.571 16.696 1.00 82.62 89 LEU A O 1
ATOM 697 N N . ILE A 1 90 ? -1.227 -4.708 16.118 1.00 84.31 90 ILE A N 1
ATOM 698 C CA . ILE A 1 90 ? -1.271 -6.115 15.685 1.00 84.31 90 ILE A CA 1
ATOM 699 C C . ILE A 1 90 ? -1.740 -7.034 16.816 1.00 84.31 90 ILE A C 1
ATOM 701 O O . ILE A 1 90 ? -2.537 -7.944 16.591 1.00 84.31 90 ILE A O 1
ATOM 705 N N . ARG A 1 91 ? -1.267 -6.789 18.043 1.00 84.69 91 ARG A N 1
ATOM 706 C CA . ARG A 1 91 ? -1.647 -7.572 19.226 1.00 84.69 91 ARG A CA 1
ATOM 707 C C . ARG A 1 91 ? -3.069 -7.277 19.685 1.00 84.69 91 ARG A C 1
ATOM 709 O O . ARG A 1 91 ? -3.789 -8.210 20.029 1.00 84.69 91 ARG A O 1
ATOM 716 N N . SER A 1 92 ? -3.467 -6.005 19.702 1.00 83.12 92 SER A N 1
ATOM 717 C CA . SER A 1 92 ? -4.802 -5.598 20.162 1.00 83.12 92 SER A CA 1
ATOM 718 C C . SER A 1 92 ? -5.914 -6.075 19.229 1.00 83.12 92 SER A C 1
ATOM 720 O O . SER A 1 92 ? -6.924 -6.565 19.721 1.00 83.12 92 SER A O 1
ATOM 722 N N . LEU A 1 93 ? -5.695 -6.005 17.913 1.00 82.50 93 LEU A N 1
ATOM 723 C CA . LEU A 1 93 ? -6.625 -6.486 16.885 1.00 82.50 93 LEU A CA 1
ATOM 724 C C . LEU A 1 93 ? -6.443 -7.968 16.529 1.00 82.50 93 LEU A C 1
ATOM 726 O O . LEU A 1 93 ? -7.069 -8.433 15.587 1.00 82.50 93 LEU A O 1
ATOM 730 N N . ARG A 1 94 ? -5.541 -8.697 17.204 1.00 83.69 94 ARG A N 1
ATOM 731 C CA . ARG A 1 94 ? -5.234 -10.116 16.920 1.00 83.69 94 ARG A CA 1
ATOM 732 C C . ARG A 1 94 ? -5.097 -10.408 15.421 1.00 83.69 94 ARG A C 1
ATOM 734 O O . ARG A 1 94 ? -5.752 -11.281 14.856 1.00 83.69 94 ARG A O 1
ATOM 741 N N . VAL A 1 95 ? -4.230 -9.640 14.771 1.00 86.19 95 VAL A N 1
ATOM 742 C CA . VAL A 1 95 ? -4.109 -9.636 13.313 1.00 86.19 95 VAL A CA 1
ATOM 743 C C . VAL A 1 95 ? -3.534 -10.959 12.804 1.00 86.19 95 VAL A C 1
ATOM 745 O O . VAL A 1 95 ? -2.409 -11.334 13.135 1.00 86.19 95 VAL A O 1
ATOM 748 N N . ALA A 1 96 ? -4.287 -11.637 11.946 1.00 86.25 96 ALA A N 1
ATOM 749 C CA . ALA A 1 96 ? -3.927 -12.886 11.288 1.00 86.25 96 ALA A CA 1
ATOM 750 C C . ALA A 1 96 ? -3.107 -12.677 10.007 1.00 86.25 96 ALA A C 1
ATOM 752 O O . ALA A 1 96 ? -2.232 -13.480 9.691 1.00 86.25 96 ALA A O 1
ATOM 753 N N . ALA A 1 97 ? -3.367 -11.601 9.262 1.00 90.25 97 ALA A N 1
ATOM 754 C CA . ALA A 1 97 ? -2.639 -11.282 8.039 1.00 90.25 97 ALA A CA 1
ATOM 755 C C . ALA A 1 97 ? -2.306 -9.796 7.972 1.00 90.25 97 ALA A C 1
ATOM 757 O O . ALA A 1 97 ? -3.180 -8.955 8.177 1.00 90.25 97 ALA A O 1
ATOM 758 N N . LEU A 1 98 ? -1.045 -9.523 7.658 1.00 91.38 98 LEU A N 1
ATOM 759 C CA . LEU A 1 98 ? -0.444 -8.219 7.482 1.00 91.38 98 LEU A CA 1
ATOM 760 C C . LEU A 1 98 ? -0.064 -8.031 6.012 1.00 91.38 98 LEU A C 1
ATOM 762 O O . LEU A 1 98 ? 0.737 -8.801 5.486 1.00 91.38 98 LEU A O 1
ATOM 766 N N . ILE A 1 99 ? -0.622 -7.024 5.345 1.00 92.62 99 ILE A N 1
ATOM 767 C CA . ILE A 1 99 ? -0.387 -6.792 3.910 1.00 92.62 99 ILE A CA 1
ATOM 768 C C . ILE A 1 99 ? 0.115 -5.370 3.700 1.00 92.62 99 ILE A C 1
ATOM 770 O O . ILE A 1 99 ? -0.588 -4.441 4.084 1.00 92.62 99 ILE A O 1
ATOM 774 N N . THR A 1 100 ? 1.276 -5.207 3.074 1.00 91.38 100 THR A N 1
ATOM 775 C CA . THR A 1 100 ? 1.888 -3.901 2.772 1.00 91.38 100 THR A CA 1
ATOM 776 C C . THR A 1 100 ? 2.132 -3.726 1.280 1.00 91.38 100 THR A C 1
ATOM 778 O O . THR A 1 100 ? 2.115 -4.703 0.519 1.00 91.38 100 THR A O 1
ATOM 781 N N . ASP A 1 101 ? 2.321 -2.483 0.857 1.00 89.94 101 ASP A N 1
ATOM 782 C CA . ASP A 1 101 ? 2.722 -2.177 -0.503 1.00 89.94 101 ASP A CA 1
ATOM 783 C C . ASP A 1 101 ? 4.223 -2.440 -0.738 1.00 89.94 101 ASP A C 1
ATOM 785 O O . ASP A 1 101 ? 4.990 -2.854 0.142 1.00 89.94 101 ASP A O 1
ATOM 789 N N . PHE A 1 102 ? 4.638 -2.294 -1.992 1.00 89.88 102 PHE A N 1
ATOM 790 C CA . PHE A 1 102 ? 6.034 -2.374 -2.385 1.00 89.88 102 PHE A CA 1
ATOM 791 C C . PHE A 1 102 ? 6.585 -0.975 -2.637 1.00 89.88 102 PHE A C 1
ATOM 793 O O . PHE A 1 102 ? 6.058 -0.231 -3.463 1.00 89.88 102 PHE A O 1
ATOM 800 N N . SER A 1 103 ? 7.719 -0.682 -2.004 1.00 88.69 103 SER A N 1
ATOM 801 C CA . SER A 1 103 ? 8.560 0.461 -2.334 1.00 88.69 103 SER A CA 1
ATOM 802 C C . SER A 1 103 ? 10.004 -0.002 -2.562 1.00 88.69 103 SER A C 1
ATOM 804 O O . SER A 1 103 ? 10.547 -0.754 -1.745 1.00 88.69 103 SER A O 1
ATOM 806 N N . PRO A 1 104 ? 10.664 0.441 -3.650 1.00 89.56 104 PRO A N 1
ATOM 807 C CA . PRO A 1 104 ? 12.058 0.105 -3.930 1.00 89.56 104 PRO A CA 1
ATOM 808 C C . PRO A 1 104 ? 13.053 0.917 -3.082 1.00 89.56 104 PRO A C 1
ATOM 810 O O . PRO A 1 104 ? 14.265 0.702 -3.181 1.00 89.56 104 PRO A O 1
ATOM 813 N N . LEU A 1 105 ? 12.585 1.889 -2.290 1.00 88.56 105 LEU A N 1
ATOM 814 C CA . LEU A 1 105 ? 13.458 2.721 -1.471 1.00 88.56 105 LEU A CA 1
ATOM 815 C C . LEU A 1 105 ? 14.092 1.899 -0.346 1.00 88.56 105 LEU A C 1
ATOM 817 O O . LEU A 1 105 ? 13.468 1.042 0.274 1.00 88.56 105 LEU A O 1
ATOM 821 N N . ARG A 1 106 ? 15.364 2.194 -0.055 1.00 85.50 106 ARG A N 1
ATOM 822 C CA . ARG A 1 106 ? 16.159 1.438 0.928 1.00 85.50 106 ARG A CA 1
ATOM 823 C C . ARG A 1 106 ? 15.536 1.436 2.324 1.00 85.50 106 ARG A C 1
ATOM 825 O O . ARG A 1 106 ? 15.657 0.442 3.031 1.00 85.50 106 ARG A O 1
ATOM 832 N N . GLU A 1 107 ? 14.929 2.551 2.722 1.00 82.75 107 GLU A N 1
ATOM 833 C CA . GLU A 1 107 ? 14.330 2.718 4.050 1.00 82.75 107 GLU A CA 1
ATOM 834 C C . GLU A 1 107 ? 13.085 1.841 4.199 1.00 82.75 107 GLU A C 1
ATOM 836 O O . GLU A 1 107 ? 13.012 1.053 5.141 1.00 82.75 107 GLU A O 1
ATOM 841 N N . ASP A 1 108 ? 12.190 1.887 3.212 1.00 83.38 108 ASP A N 1
ATOM 842 C CA . ASP A 1 108 ? 10.969 1.083 3.192 1.00 83.38 108 ASP A CA 1
ATOM 843 C C . ASP A 1 108 ? 11.297 -0.416 3.116 1.00 83.38 108 ASP A C 1
ATOM 845 O O . ASP A 1 108 ? 10.775 -1.213 3.894 1.00 83.38 108 ASP A O 1
ATOM 849 N N . ALA A 1 109 ? 12.245 -0.809 2.257 1.00 87.38 109 ALA A N 1
ATOM 850 C CA . ALA A 1 109 ? 12.687 -2.198 2.147 1.00 87.38 109 ALA A CA 1
ATOM 851 C C . ALA A 1 109 ? 13.301 -2.729 3.457 1.00 87.38 109 ALA A C 1
ATOM 853 O O . ALA A 1 109 ? 12.989 -3.842 3.890 1.00 87.38 109 ALA A O 1
ATOM 854 N N . ALA A 1 110 ? 14.150 -1.937 4.123 1.00 87.00 110 ALA A N 1
ATOM 855 C CA . ALA A 1 110 ? 14.731 -2.306 5.416 1.00 87.00 110 ALA A CA 1
ATOM 856 C C . ALA A 1 110 ? 13.659 -2.436 6.506 1.00 87.00 110 ALA A C 1
ATOM 858 O O . ALA A 1 110 ? 13.745 -3.295 7.390 1.00 87.00 110 ALA A O 1
ATOM 859 N N . ALA A 1 111 ? 12.630 -1.600 6.444 1.00 84.69 111 ALA A N 1
ATOM 860 C CA . ALA A 1 111 ? 11.549 -1.647 7.395 1.00 84.69 111 ALA A CA 1
ATOM 861 C C . ALA A 1 111 ? 10.600 -2.830 7.185 1.00 84.69 111 ALA A C 1
ATOM 863 O O . ALA A 1 111 ? 10.220 -3.472 8.158 1.00 84.69 111 ALA A O 1
ATOM 864 N N . VAL A 1 112 ? 10.289 -3.186 5.939 1.00 87.94 112 VAL A N 1
ATOM 865 C CA . VAL A 1 112 ? 9.558 -4.415 5.589 1.00 87.94 112 VAL A CA 1
ATOM 866 C C . VAL A 1 112 ? 10.280 -5.641 6.157 1.00 87.94 112 VAL A C 1
ATOM 868 O O . VAL A 1 112 ? 9.658 -6.480 6.807 1.00 87.94 112 VAL A O 1
ATOM 871 N N . GLN A 1 113 ? 11.606 -5.717 5.998 1.00 89.25 113 GLN A N 1
ATOM 872 C CA . GLN A 1 113 ? 12.419 -6.796 6.576 1.00 89.25 113 GLN A CA 1
ATOM 873 C C . GLN A 1 113 ? 12.376 -6.804 8.107 1.00 89.25 113 GLN A C 1
ATOM 875 O O . GLN A 1 113 ? 12.245 -7.860 8.723 1.00 89.25 113 GLN A O 1
ATOM 880 N N . THR A 1 114 ? 12.472 -5.627 8.720 1.00 88.69 114 THR A N 1
ATOM 881 C CA . THR A 1 114 ? 12.403 -5.458 10.173 1.00 88.69 114 THR A CA 1
ATOM 882 C C . THR A 1 114 ? 11.059 -5.930 10.720 1.00 88.69 114 THR A C 1
ATOM 884 O O . THR A 1 114 ? 11.021 -6.760 11.626 1.00 88.69 114 THR A O 1
ATOM 887 N N . VAL A 1 115 ? 9.957 -5.436 10.151 1.00 87.25 115 VAL A N 1
ATOM 888 C CA . VAL A 1 115 ? 8.600 -5.813 10.551 1.00 87.25 115 VAL A CA 1
ATOM 889 C C . VAL A 1 115 ? 8.431 -7.316 10.384 1.00 87.25 115 VAL A C 1
ATOM 891 O O . VAL A 1 115 ? 8.039 -7.970 11.341 1.00 87.25 115 VAL A O 1
ATOM 894 N N . SER A 1 116 ? 8.844 -7.893 9.252 1.00 90.00 116 SER A N 1
ATOM 895 C CA . SER A 1 116 ? 8.771 -9.340 9.018 1.00 90.00 116 SER A CA 1
ATOM 896 C C . SER A 1 116 ? 9.477 -10.182 10.089 1.00 90.00 116 SER A C 1
ATOM 898 O O . SER A 1 116 ? 9.041 -11.301 10.340 1.00 90.00 116 SER A O 1
ATOM 900 N N . GLN A 1 117 ? 10.547 -9.684 10.714 1.00 90.69 117 GLN A N 1
ATOM 901 C CA . GLN A 1 117 ? 11.252 -10.380 11.800 1.00 90.69 117 GLN A CA 1
ATOM 902 C C . GLN A 1 117 ? 10.584 -10.199 13.170 1.00 90.69 117 GLN A C 1
ATOM 904 O O . GLN A 1 117 ? 10.794 -11.015 14.063 1.00 90.69 117 GLN A O 1
ATOM 909 N N . MET A 1 118 ? 9.813 -9.125 13.353 1.00 87.31 118 MET A N 1
ATOM 910 C CA . MET A 1 118 ? 9.156 -8.773 14.618 1.00 87.31 118 MET A CA 1
ATOM 911 C C . MET A 1 118 ? 7.745 -9.361 14.750 1.00 87.31 118 MET A C 1
ATOM 913 O O . MET A 1 118 ? 7.160 -9.305 15.835 1.00 87.31 118 MET A O 1
ATOM 917 N N . LEU A 1 119 ? 7.173 -9.886 13.663 1.00 86.88 119 LEU A N 1
ATOM 918 C CA . LEU A 1 119 ? 5.814 -10.416 13.670 1.00 86.88 119 LEU A CA 1
ATOM 919 C C . LEU A 1 119 ? 5.698 -11.706 14.491 1.00 86.88 119 LEU A C 1
ATOM 921 O O . LEU A 1 119 ? 6.587 -12.558 14.436 1.00 86.88 119 LEU A O 1
ATOM 925 N N . PRO A 1 120 ? 4.582 -11.891 15.220 1.00 86.38 120 PRO A N 1
ATOM 926 C CA . PRO A 1 120 ? 4.268 -13.170 15.840 1.00 86.38 120 PRO A CA 1
ATOM 927 C C . PRO A 1 120 ? 4.127 -14.276 14.790 1.00 86.38 120 PRO A C 1
ATOM 929 O O . PRO A 1 120 ? 3.601 -14.037 13.704 1.00 86.38 120 PRO A O 1
ATOM 932 N N . SER A 1 121 ? 4.469 -15.516 15.149 1.00 88.25 121 SER A N 1
ATOM 933 C CA . SER A 1 121 ? 4.313 -16.686 14.266 1.00 88.25 121 SER A CA 1
ATOM 934 C C . SER A 1 121 ? 2.867 -16.939 13.815 1.00 88.25 121 SER A C 1
ATOM 936 O O . SER A 1 121 ? 2.640 -17.684 12.868 1.00 88.25 121 SER A O 1
ATOM 938 N N . SER A 1 122 ? 1.883 -16.344 14.496 1.00 86.88 122 SER A N 1
ATOM 939 C CA . SER A 1 122 ? 0.461 -16.412 14.147 1.00 86.88 122 SER A CA 1
ATOM 940 C C . SER A 1 122 ? 0.056 -15.480 13.001 1.00 86.88 122 SER A C 1
ATOM 942 O O . SER A 1 122 ? -1.040 -15.632 12.469 1.00 86.88 122 SER A O 1
ATOM 944 N N . THR A 1 123 ? 0.889 -14.501 12.640 1.00 87.62 123 THR A N 1
ATOM 945 C CA . THR A 1 123 ? 0.546 -13.457 11.669 1.00 87.62 123 THR A CA 1
ATOM 946 C C . THR A 1 123 ? 1.284 -13.687 10.353 1.00 87.62 123 THR A C 1
ATOM 948 O O . THR A 1 123 ? 2.511 -13.661 10.298 1.00 87.62 123 THR A O 1
ATOM 951 N N . SER A 1 124 ? 0.538 -13.874 9.266 1.00 90.56 124 SER A N 1
ATOM 952 C CA . SER A 1 124 ? 1.100 -13.969 7.913 1.00 90.56 124 SER A CA 1
ATOM 953 C C . SER A 1 124 ? 1.472 -12.590 7.377 1.00 90.56 124 SER A C 1
ATOM 955 O O . SER A 1 124 ? 0.732 -11.634 7.593 1.00 90.56 124 SER A O 1
ATOM 957 N N . PHE A 1 125 ? 2.571 -12.487 6.632 1.00 91.25 125 PHE A N 1
ATOM 958 C CA . PHE A 1 125 ? 3.021 -11.233 6.026 1.00 91.25 125 PHE A CA 1
ATOM 959 C C . PHE A 1 125 ? 3.043 -11.328 4.502 1.00 91.25 125 PHE A C 1
ATOM 961 O O . PHE A 1 125 ? 3.608 -12.267 3.943 1.00 91.25 125 PHE A O 1
ATOM 968 N N . PHE A 1 126 ? 2.442 -10.348 3.833 1.00 92.69 126 PHE A N 1
ATOM 969 C CA . PHE A 1 126 ? 2.387 -10.262 2.380 1.00 92.69 126 PHE A CA 1
ATOM 970 C C . PHE A 1 126 ? 2.803 -8.874 1.912 1.00 92.69 126 PHE A C 1
ATOM 972 O O . PHE A 1 126 ? 2.415 -7.862 2.494 1.00 92.69 126 PHE A O 1
ATOM 979 N N . GLN A 1 127 ? 3.523 -8.837 0.800 1.00 92.62 127 GLN A N 1
ATOM 980 C CA . GLN A 1 127 ? 3.844 -7.609 0.092 1.00 92.62 127 GLN A CA 1
ATOM 981 C C . GLN A 1 127 ? 3.195 -7.635 -1.294 1.00 92.62 127 GLN A C 1
ATOM 983 O O . GLN A 1 127 ? 3.218 -8.662 -1.975 1.00 92.62 127 GLN A O 1
ATOM 988 N N . VAL A 1 128 ? 2.599 -6.516 -1.702 1.00 92.50 128 VAL A N 1
ATOM 989 C CA . VAL A 1 128 ? 1.903 -6.363 -2.985 1.00 92.50 128 VAL A CA 1
ATOM 990 C C . VAL A 1 128 ? 2.437 -5.127 -3.697 1.00 92.50 128 VAL A C 1
ATOM 992 O O . VAL A 1 128 ? 2.446 -4.043 -3.128 1.00 92.50 128 VAL A O 1
ATOM 995 N N . ASP A 1 129 ? 2.828 -5.261 -4.962 1.00 93.81 129 ASP A N 1
ATOM 996 C CA . ASP A 1 129 ? 3.121 -4.088 -5.785 1.00 93.81 129 ASP A CA 1
ATOM 997 C C . ASP A 1 129 ? 1.814 -3.421 -6.220 1.00 93.81 129 ASP A C 1
ATOM 999 O O . ASP A 1 129 ? 1.071 -3.951 -7.047 1.00 93.81 129 ASP A O 1
ATOM 1003 N N . ALA A 1 130 ? 1.512 -2.289 -5.589 1.00 91.06 130 ALA A N 1
ATOM 1004 C CA . ALA A 1 130 ? 0.334 -1.477 -5.866 1.00 91.06 130 ALA A CA 1
ATOM 1005 C C . ALA A 1 130 ? 0.653 -0.242 -6.726 1.00 91.06 130 ALA A C 1
ATOM 1007 O O . ALA A 1 130 ? -0.264 0.490 -7.094 1.00 91.06 130 ALA A O 1
ATOM 1008 N N . HIS A 1 131 ? 1.931 0.005 -7.036 1.00 90.44 131 HIS A N 1
ATOM 1009 C CA . HIS A 1 131 ? 2.369 1.211 -7.738 1.00 90.44 131 HIS A CA 1
ATOM 1010 C C . HIS A 1 131 ? 2.641 0.951 -9.222 1.00 90.44 131 HIS A C 1
ATOM 1012 O O . HIS A 1 131 ? 2.529 1.854 -10.052 1.00 90.44 131 HIS A O 1
ATOM 1018 N N . ASN A 1 132 ? 3.024 -0.274 -9.584 1.00 94.12 132 ASN A N 1
ATOM 1019 C CA . ASN A 1 132 ? 3.349 -0.635 -10.958 1.00 94.12 132 ASN A CA 1
ATOM 1020 C C . ASN A 1 132 ? 2.267 -1.522 -11.591 1.00 94.12 132 ASN A C 1
ATOM 1022 O O . ASN A 1 132 ? 1.752 -2.442 -10.967 1.00 94.12 132 ASN A O 1
ATOM 1026 N N . ILE A 1 133 ? 1.966 -1.282 -12.876 1.00 95.19 133 ILE A N 1
ATOM 1027 C CA . ILE A 1 133 ? 1.071 -2.148 -13.672 1.00 95.19 133 ILE A CA 1
ATOM 1028 C C . ILE A 1 133 ? 1.665 -3.558 -13.790 1.00 95.19 133 ILE A C 1
ATOM 1030 O O . ILE A 1 133 ? 0.979 -4.560 -13.615 1.00 95.19 133 ILE A O 1
ATOM 1034 N N . VAL A 1 134 ? 2.960 -3.627 -14.107 1.00 96.56 134 VAL A N 1
ATOM 1035 C CA . VAL A 1 134 ? 3.738 -4.866 -14.087 1.00 96.56 134 VAL A CA 1
ATOM 1036 C C . VAL A 1 134 ? 4.602 -4.815 -12.830 1.00 96.56 134 VAL A C 1
ATOM 1038 O O . VAL A 1 134 ? 5.463 -3.934 -12.774 1.00 96.56 134 VAL A O 1
ATOM 1041 N N . PRO A 1 135 ? 4.411 -5.719 -11.850 1.00 95.75 135 PRO A N 1
ATOM 1042 C CA . PRO A 1 135 ? 5.161 -5.685 -10.600 1.00 95.75 135 PRO A CA 1
ATOM 1043 C C . PRO A 1 135 ? 6.669 -5.642 -10.831 1.00 95.75 135 PRO A C 1
ATOM 1045 O O . PRO A 1 135 ? 7.171 -6.357 -11.703 1.00 95.75 135 PRO A O 1
ATOM 1048 N N . ALA A 1 136 ? 7.405 -4.856 -10.047 1.00 94.06 136 ALA A N 1
ATOM 1049 C CA . ALA A 1 136 ? 8.829 -4.605 -10.274 1.00 94.06 136 ALA A CA 1
ATOM 1050 C C . ALA A 1 136 ? 9.660 -5.899 -10.343 1.00 94.06 136 ALA A C 1
ATOM 1052 O O . ALA A 1 136 ? 10.434 -6.091 -11.282 1.00 94.06 136 ALA A O 1
ATOM 1053 N N . TRP A 1 137 ? 9.436 -6.832 -9.411 1.00 94.25 137 TRP A N 1
ATOM 1054 C CA . TRP A 1 137 ? 10.086 -8.152 -9.401 1.00 94.25 137 TRP A CA 1
ATOM 1055 C C . TRP A 1 137 ? 9.606 -9.081 -10.520 1.00 94.25 137 TRP A C 1
ATOM 1057 O O . TRP A 1 137 ? 10.281 -10.049 -10.850 1.00 94.25 137 TRP A O 1
ATOM 1067 N N . HIS A 1 138 ? 8.440 -8.812 -11.110 1.00 95.12 138 HIS A N 1
ATOM 1068 C CA . HIS A 1 138 ? 7.944 -9.555 -12.260 1.00 95.12 138 HIS A CA 1
ATOM 1069 C C . HIS A 1 138 ? 8.418 -8.942 -13.578 1.00 95.12 138 HIS A C 1
ATOM 1071 O O . HIS A 1 138 ? 8.466 -9.646 -14.579 1.00 95.12 138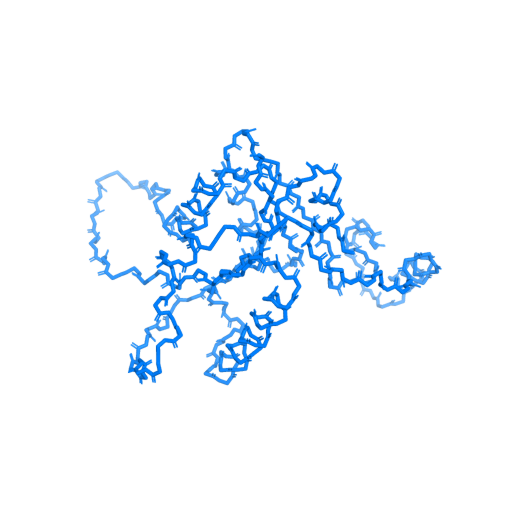 HIS A O 1
ATOM 1077 N N . ALA A 1 139 ? 8.779 -7.658 -13.622 1.00 95.38 139 ALA A N 1
ATOM 1078 C CA . ALA A 1 139 ? 9.146 -6.961 -14.850 1.00 95.38 139 ALA A CA 1
ATOM 1079 C C . ALA A 1 139 ? 10.441 -7.513 -15.474 1.00 95.38 139 ALA A C 1
ATOM 1081 O O . ALA A 1 139 ? 10.458 -7.840 -16.668 1.00 95.38 139 ALA A O 1
ATOM 1082 N N . SER A 1 140 ? 11.504 -7.660 -14.680 1.00 95.50 140 SER A N 1
ATOM 1083 C CA . SER A 1 140 ? 12.815 -8.155 -15.117 1.00 95.50 140 SER A CA 1
ATOM 1084 C C . SER A 1 140 ? 13.621 -8.720 -13.944 1.00 95.50 140 SER A C 1
ATOM 1086 O O . SER A 1 140 ? 13.636 -8.119 -12.877 1.00 95.50 140 SER A O 1
ATOM 1088 N N . ASP A 1 141 ? 14.378 -9.796 -14.175 1.00 94.56 141 ASP A N 1
ATOM 1089 C CA . ASP A 1 141 ? 15.258 -10.417 -13.164 1.00 94.56 141 ASP A CA 1
ATOM 1090 C C . ASP A 1 141 ? 16.555 -9.627 -12.912 1.00 94.56 141 ASP A C 1
ATOM 1092 O O . ASP A 1 141 ? 17.370 -9.981 -12.061 1.00 94.56 141 ASP A O 1
ATOM 1096 N N . LYS A 1 142 ? 16.787 -8.566 -13.693 1.00 94.69 142 LYS A N 1
ATOM 1097 C CA . LYS A 1 142 ? 17.980 -7.722 -13.607 1.00 94.69 142 LYS A CA 1
ATOM 1098 C C . LYS A 1 142 ? 17.662 -6.255 -13.850 1.00 94.69 142 LYS A C 1
ATOM 1100 O O . LYS A 1 142 ? 16.693 -5.926 -14.542 1.00 94.69 142 LYS A O 1
ATOM 1105 N N . LEU A 1 143 ? 18.561 -5.397 -13.368 1.00 94.88 143 LEU A N 1
ATOM 1106 C CA . LEU A 1 143 ? 18.587 -3.984 -13.724 1.00 94.88 143 LEU A CA 1
ATOM 1107 C C . LEU A 1 143 ? 18.804 -3.827 -15.234 1.00 94.88 143 LEU A C 1
ATOM 1109 O O . LEU A 1 143 ? 19.727 -4.400 -15.818 1.00 94.88 143 LEU A O 1
ATOM 1113 N N . GLU A 1 144 ? 17.936 -3.044 -15.862 1.00 96.69 144 GLU A N 1
ATOM 1114 C CA . GLU A 1 144 ? 17.972 -2.780 -17.295 1.00 96.69 144 GLU A CA 1
ATOM 1115 C C . GLU A 1 144 ? 18.748 -1.494 -17.582 1.00 96.69 144 GLU A C 1
ATOM 1117 O O . GLU A 1 144 ? 18.529 -0.470 -16.941 1.00 96.69 144 GLU A O 1
ATOM 1122 N N . TYR A 1 145 ? 19.667 -1.544 -18.550 1.00 95.00 145 TYR A N 1
ATOM 1123 C CA . TYR A 1 145 ? 20.591 -0.433 -18.808 1.00 95.00 145 TYR A CA 1
ATOM 1124 C C . TYR A 1 145 ? 19.964 0.707 -19.623 1.00 95.00 145 TYR A C 1
ATOM 1126 O O . TYR A 1 145 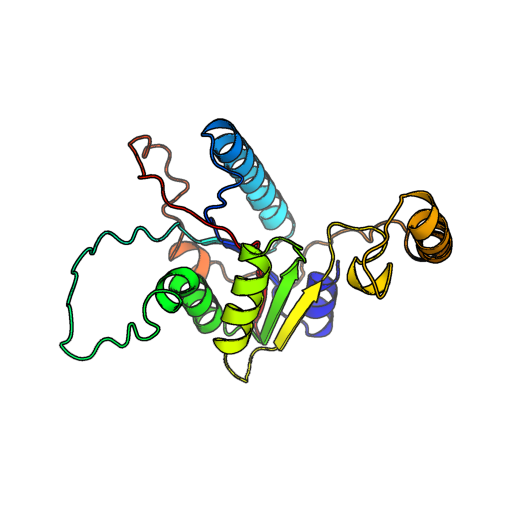? 20.493 1.816 -19.644 1.00 95.00 145 TYR A O 1
ATOM 1134 N N . ALA A 1 146 ? 18.867 0.441 -20.340 1.00 96.44 146 ALA A N 1
ATOM 1135 C CA . ALA A 1 146 ? 18.208 1.426 -21.187 1.00 96.44 146 ALA A CA 1
ATOM 1136 C C . ALA A 1 146 ? 16.706 1.158 -21.313 1.00 96.44 146 ALA A C 1
ATOM 1138 O O . ALA A 1 146 ? 16.243 0.019 -21.273 1.00 96.44 146 ALA A O 1
ATOM 1139 N N . ALA A 1 147 ? 15.938 2.207 -21.610 1.00 96.19 147 ALA A N 1
ATOM 1140 C CA . ALA A 1 147 ? 14.496 2.089 -21.824 1.00 96.19 147 ALA A CA 1
ATOM 1141 C C . ALA A 1 147 ? 14.135 1.056 -22.910 1.00 96.19 147 ALA A C 1
ATOM 1143 O O . ALA A 1 147 ? 13.149 0.336 -22.778 1.00 96.19 147 ALA A O 1
ATOM 1144 N N . ARG A 1 148 ? 14.945 0.930 -23.976 1.00 96.19 148 ARG A N 1
ATOM 1145 C CA . ARG A 1 148 ? 14.668 -0.028 -25.062 1.00 96.19 148 ARG A CA 1
ATOM 1146 C C . ARG A 1 148 ? 14.699 -1.490 -24.603 1.00 96.19 148 ARG A C 1
ATOM 1148 O O . ARG A 1 148 ? 14.024 -2.310 -25.216 1.00 96.19 148 ARG A O 1
ATOM 1155 N N . THR A 1 149 ? 15.489 -1.824 -23.580 1.00 94.75 149 THR A N 1
ATOM 1156 C CA . THR A 1 149 ? 15.685 -3.217 -23.155 1.00 94.75 149 THR A CA 1
ATOM 1157 C C . THR A 1 149 ? 14.597 -3.692 -22.205 1.00 94.75 149 THR A C 1
ATOM 1159 O O . THR A 1 149 ? 14.182 -4.846 -22.292 1.00 94.75 149 THR A O 1
ATOM 1162 N N . ILE A 1 150 ? 14.054 -2.788 -21.384 1.00 96.81 150 ILE A N 1
ATOM 1163 C CA . ILE A 1 150 ? 12.906 -3.084 -20.521 1.00 96.81 150 ILE A CA 1
ATOM 1164 C C . ILE A 1 150 ? 11.561 -2.968 -21.254 1.00 96.81 150 ILE A C 1
ATOM 1166 O O . ILE A 1 150 ? 10.642 -3.732 -20.969 1.00 96.81 150 ILE A O 1
ATOM 1170 N N . ARG A 1 151 ? 11.444 -2.065 -22.243 1.00 96.50 151 ARG A N 1
ATOM 1171 C CA . ARG A 1 151 ? 10.178 -1.759 -22.934 1.00 96.50 151 ARG A CA 1
ATOM 1172 C C . ARG A 1 151 ? 9.501 -2.991 -23.529 1.00 96.50 151 ARG A C 1
ATOM 1174 O O . ARG A 1 151 ? 8.304 -3.163 -23.336 1.00 96.50 151 ARG A O 1
ATOM 1181 N N . ARG A 1 152 ? 10.252 -3.857 -24.221 1.00 95.81 152 ARG A N 1
ATOM 1182 C CA . ARG A 1 152 ? 9.688 -5.080 -24.818 1.00 95.81 152 ARG A CA 1
ATOM 1183 C C . ARG A 1 152 ? 9.087 -5.999 -23.747 1.00 95.81 152 ARG A C 1
ATOM 1185 O O . ARG A 1 152 ? 7.933 -6.387 -23.870 1.00 95.81 152 ARG A O 1
ATOM 1192 N N . LYS A 1 153 ? 9.834 -6.252 -22.665 1.00 95.62 153 LYS A N 1
ATOM 1193 C CA . LYS A 1 153 ? 9.401 -7.102 -21.540 1.00 95.62 153 LYS A CA 1
ATOM 1194 C C . LYS A 1 153 ? 8.139 -6.566 -20.863 1.00 95.62 153 LYS A C 1
ATOM 1196 O O . LYS A 1 153 ? 7.245 -7.337 -20.524 1.00 95.62 153 LYS A O 1
ATOM 1201 N N . LEU A 1 154 ? 8.076 -5.249 -20.653 1.00 96.62 154 LEU A N 1
ATOM 1202 C CA . LEU A 1 154 ? 6.909 -4.604 -20.058 1.00 96.62 154 LEU A CA 1
ATOM 1203 C C . LEU A 1 154 ? 5.697 -4.678 -20.981 1.00 96.62 154 LEU A C 1
ATOM 1205 O O . LEU A 1 154 ? 4.627 -5.014 -20.496 1.00 96.62 154 LEU A O 1
ATOM 1209 N N . HIS A 1 155 ? 5.853 -4.421 -22.284 1.00 95.81 155 HIS A N 1
ATOM 1210 C CA . HIS A 1 155 ? 4.732 -4.492 -23.226 1.00 95.81 155 HIS A CA 1
ATOM 1211 C C . HIS A 1 155 ? 4.153 -5.899 -23.352 1.00 95.81 155 HIS A C 1
ATOM 1213 O O . HIS A 1 155 ? 2.934 -6.049 -23.361 1.00 95.81 155 HIS A O 1
ATOM 1219 N N . GLU A 1 156 ? 5.007 -6.922 -23.406 1.00 95.81 156 GLU A N 1
ATOM 1220 C CA . GLU A 1 156 ? 4.571 -8.323 -23.429 1.00 95.81 156 GLU A CA 1
ATOM 1221 C C . GLU A 1 156 ? 3.727 -8.656 -22.186 1.00 95.81 156 GLU A C 1
ATOM 1223 O O . GLU A 1 156 ? 2.634 -9.202 -22.306 1.00 95.81 156 GLU A O 1
ATOM 1228 N N . LYS A 1 157 ? 4.178 -8.253 -20.990 1.00 95.56 157 LYS A N 1
ATOM 1229 C CA . LYS A 1 157 ? 3.470 -8.514 -19.722 1.00 95.56 157 LYS A CA 1
ATOM 1230 C C . LYS A 1 157 ? 2.257 -7.607 -19.506 1.00 95.56 157 LYS A C 1
ATOM 1232 O O . LYS A 1 157 ? 1.285 -8.015 -18.878 1.00 95.56 157 LYS A O 1
ATOM 1237 N N . SER A 1 158 ? 2.277 -6.381 -20.026 1.00 94.31 158 SER A N 1
ATOM 1238 C CA . SER A 1 158 ? 1.174 -5.434 -19.847 1.00 94.31 158 SER A CA 1
ATOM 1239 C C . SER A 1 158 ? -0.091 -5.877 -20.567 1.00 94.31 158 SER A C 1
ATOM 1241 O O . SER A 1 158 ? -1.171 -5.529 -20.116 1.00 94.31 158 SER A O 1
ATOM 1243 N N . GLN A 1 159 ? 0.015 -6.665 -21.642 1.00 94.00 159 GLN A N 1
ATOM 1244 C CA . GLN A 1 159 ? -1.158 -7.164 -22.371 1.00 94.00 159 GLN A CA 1
ATOM 1245 C C . GLN A 1 159 ? -2.114 -7.977 -21.485 1.00 94.00 159 GLN A C 1
ATOM 1247 O O . GLN A 1 159 ? -3.311 -7.993 -21.750 1.00 94.00 159 GLN A O 1
ATOM 1252 N N . THR A 1 160 ? -1.608 -8.629 -20.433 1.00 93.44 160 THR A N 1
ATOM 1253 C CA . THR A 1 160 ? -2.423 -9.411 -19.489 1.00 93.44 160 THR A CA 1
ATOM 1254 C C . THR A 1 160 ? -2.657 -8.702 -18.158 1.00 93.44 160 THR A C 1
ATOM 1256 O O . THR A 1 160 ? -3.655 -8.974 -17.498 1.00 93.44 160 THR A O 1
ATOM 1259 N N . LEU A 1 161 ? -1.747 -7.814 -17.747 1.00 94.69 161 LEU A N 1
ATOM 1260 C CA . LEU A 1 161 ? -1.795 -7.163 -16.434 1.00 94.69 161 LEU A CA 1
ATOM 1261 C C . LEU A 1 161 ? -2.482 -5.794 -16.450 1.00 94.69 161 LEU A C 1
ATOM 1263 O O . LEU A 1 161 ? -3.026 -5.381 -15.426 1.00 94.69 161 LEU A O 1
ATOM 1267 N N . LEU A 1 162 ? -2.496 -5.101 -17.593 1.00 95.69 162 LEU A N 1
ATOM 1268 C CA . LEU A 1 162 ? -3.201 -3.831 -17.757 1.00 95.69 162 LEU A CA 1
ATOM 1269 C C . LEU A 1 162 ? -4.705 -4.094 -17.880 1.00 95.69 162 LEU A C 1
ATOM 1271 O O . LEU A 1 162 ? -5.265 -4.162 -18.970 1.00 95.69 162 LEU A O 1
ATOM 1275 N N . THR A 1 163 ? -5.338 -4.288 -16.731 1.00 94.94 163 THR A N 1
ATOM 1276 C CA . THR A 1 163 ? -6.761 -4.598 -16.595 1.00 94.94 163 THR A CA 1
ATOM 1277 C C . THR A 1 163 ? -7.432 -3.570 -15.699 1.00 94.94 163 THR A C 1
ATOM 1279 O O . THR A 1 163 ? -6.775 -2.909 -14.894 1.00 94.94 163 THR A O 1
ATOM 1282 N N . GLU A 1 164 ? -8.748 -3.438 -15.839 1.00 94.88 164 GLU A N 1
ATOM 1283 C CA . GLU A 1 164 ? -9.537 -2.589 -14.953 1.00 94.88 164 GLU A CA 1
ATOM 1284 C C . GLU A 1 164 ? -9.465 -3.079 -13.504 1.00 94.88 164 GLU A C 1
ATOM 1286 O O . GLU A 1 164 ? -9.513 -4.283 -13.217 1.00 94.88 164 GLU A O 1
ATOM 1291 N N . PHE A 1 165 ? -9.386 -2.136 -12.566 1.00 92.19 165 PHE A N 1
ATOM 1292 C CA . PHE A 1 165 ? -9.391 -2.480 -11.152 1.00 92.19 165 PHE A CA 1
ATOM 1293 C C . PHE A 1 165 ? -10.793 -2.935 -10.726 1.00 92.19 165 PHE A C 1
ATOM 1295 O O . PHE A 1 165 ? -11.777 -2.239 -10.982 1.00 92.19 165 PHE A O 1
ATOM 1302 N N . PRO A 1 166 ? -10.924 -4.068 -10.009 1.00 91.69 166 PRO A N 1
ATOM 1303 C CA . PRO A 1 166 ? -12.211 -4.447 -9.446 1.00 91.69 166 PRO A CA 1
ATOM 1304 C C . PRO A 1 166 ? -12.631 -3.413 -8.389 1.00 91.69 166 PRO A C 1
ATOM 1306 O O . PRO A 1 166 ? -11.785 -3.008 -7.579 1.00 91.69 166 PRO A O 1
ATOM 1309 N N . PRO A 1 167 ? -13.917 -3.022 -8.341 1.00 90.94 167 PRO A N 1
ATOM 1310 C CA . PRO A 1 167 ? -14.380 -1.977 -7.441 1.00 90.94 167 PRO A CA 1
ATOM 1311 C C . PRO A 1 167 ? -14.209 -2.391 -5.978 1.00 90.94 167 PRO A C 1
ATOM 1313 O O . PRO A 1 167 ? -14.400 -3.556 -5.611 1.00 90.94 167 PRO A O 1
ATOM 1316 N N . VAL A 1 168 ? -13.879 -1.418 -5.129 1.00 89.25 168 VAL A N 1
ATOM 1317 C CA . VAL A 1 168 ? -13.887 -1.609 -3.677 1.00 89.25 168 VAL A CA 1
ATOM 1318 C C . VAL A 1 168 ? -15.336 -1.644 -3.213 1.00 89.25 168 VAL A C 1
ATOM 1320 O O . VAL A 1 168 ? -16.127 -0.762 -3.536 1.00 89.25 168 VAL A O 1
ATOM 1323 N N . ARG A 1 169 ? -15.704 -2.692 -2.477 1.00 90.62 169 ARG A N 1
ATOM 1324 C CA . ARG A 1 169 ? -17.070 -2.870 -1.963 1.00 90.62 169 ARG A CA 1
ATOM 1325 C C . ARG A 1 169 ? -17.138 -2.473 -0.495 1.00 90.62 169 ARG A C 1
ATOM 1327 O O . ARG A 1 169 ? -16.130 -2.548 0.202 1.00 90.62 169 ARG A O 1
ATOM 1334 N N . ALA A 1 170 ? -18.318 -2.099 -0.010 1.00 91.12 170 ALA A N 1
ATOM 1335 C CA . ALA A 1 170 ? -18.522 -1.956 1.428 1.00 91.12 170 ALA A CA 1
ATOM 1336 C C . ALA A 1 170 ? -18.276 -3.307 2.117 1.00 91.12 170 ALA A C 1
ATOM 1338 O O . ALA A 1 170 ? -18.761 -4.346 1.654 1.00 91.12 170 ALA A O 1
ATOM 1339 N N . HIS A 1 171 ? -17.495 -3.299 3.195 1.00 87.62 171 HIS A N 1
ATOM 1340 C CA . HIS A 1 171 ? -17.114 -4.518 3.892 1.00 87.62 171 HIS A CA 1
ATOM 1341 C C . HIS A 1 171 ? -18.278 -5.003 4.774 1.00 87.62 171 HIS A C 1
ATOM 1343 O O . HIS A 1 171 ? -18.838 -4.208 5.535 1.00 87.62 171 HIS A O 1
ATOM 1349 N N . PRO A 1 172 ? -18.699 -6.278 4.672 1.00 91.06 172 PRO A N 1
ATOM 1350 C CA . PRO A 1 172 ? -19.851 -6.781 5.420 1.00 91.06 172 PRO A CA 1
ATOM 1351 C C . PRO A 1 172 ? -19.572 -6.932 6.923 1.00 91.06 172 PRO A C 1
ATOM 1353 O O . PRO A 1 172 ? -20.511 -6.875 7.713 1.00 91.06 172 PRO A O 1
ATOM 1356 N N . PHE A 1 173 ? -18.301 -7.080 7.313 1.00 87.62 173 PHE A N 1
ATOM 1357 C CA . PHE A 1 173 ? -17.864 -7.241 8.700 1.00 87.62 173 PHE A CA 1
ATOM 1358 C C . PHE A 1 173 ? -17.289 -5.915 9.218 1.00 87.62 173 PHE A C 1
ATOM 1360 O O . PHE A 1 173 ? -16.150 -5.586 8.886 1.00 87.62 173 PHE A O 1
ATOM 1367 N N . PRO A 1 174 ? -18.053 -5.107 9.971 1.00 79.56 174 PRO A N 1
ATOM 1368 C CA . PRO A 1 174 ? -17.576 -3.804 10.413 1.00 79.56 174 PRO A CA 1
ATOM 1369 C C . PRO A 1 174 ? -16.395 -3.952 11.376 1.00 79.56 174 PRO A C 1
ATOM 1371 O O . PRO A 1 174 ? -16.390 -4.818 12.247 1.00 79.56 174 PRO A O 1
ATOM 1374 N N . ALA A 1 175 ? -15.417 -3.063 11.233 1.00 73.69 175 ALA A N 1
ATOM 1375 C CA . ALA A 1 175 ? -14.346 -2.891 12.205 1.00 73.69 175 ALA A CA 1
ATOM 1376 C C . ALA A 1 175 ? -14.910 -2.476 13.584 1.00 73.69 175 ALA A C 1
ATOM 1378 O O . ALA A 1 175 ? -15.735 -1.563 13.669 1.00 73.69 175 ALA A O 1
ATOM 1379 N N . ASP A 1 176 ? -14.446 -3.107 14.668 1.00 66.06 176 ASP A N 1
ATOM 1380 C CA . ASP A 1 176 ? -14.735 -2.704 16.046 1.00 66.06 176 ASP A CA 1
ATOM 1381 C C . ASP A 1 176 ? -14.277 -1.256 16.306 1.00 66.06 176 ASP A C 1
ATOM 1383 O O . ASP A 1 176 ? -13.106 -0.887 16.154 1.00 66.06 176 ASP A O 1
ATOM 1387 N N . ALA A 1 177 ? -15.234 -0.428 16.732 1.00 53.34 177 ALA A N 1
ATOM 1388 C CA . ALA A 1 177 ? -15.059 0.987 17.023 1.00 53.34 177 ALA A CA 1
ATOM 1389 C C . ALA A 1 177 ? -14.251 1.259 18.305 1.00 53.34 177 ALA A C 1
ATOM 1391 O O . ALA A 1 177 ? -13.792 2.386 18.511 1.00 53.34 177 ALA A O 1
ATOM 1392 N N . LYS A 1 178 ? -14.067 0.266 19.188 1.00 49.91 178 LYS A N 1
ATOM 1393 C CA . LYS A 1 178 ? -13.348 0.457 20.462 1.00 49.91 178 LYS A CA 1
ATOM 1394 C C . LYS A 1 178 ? -11.865 0.776 20.268 1.00 49.91 178 LYS A C 1
ATOM 1396 O O . LYS A 1 178 ? -11.310 1.547 21.050 1.00 49.91 178 LYS A O 1
ATOM 1401 N N . VAL A 1 179 ? -11.244 0.259 19.209 1.00 52.56 179 VAL A N 1
ATOM 1402 C CA . VAL A 1 179 ? -9.800 0.415 18.957 1.00 52.56 179 VAL A CA 1
ATOM 1403 C C . VAL A 1 179 ? -9.444 1.802 18.406 1.00 52.56 179 VAL A C 1
ATOM 1405 O O . VAL A 1 179 ? -8.362 2.316 18.684 1.00 52.56 179 VAL A O 1
ATOM 1408 N N . LEU A 1 180 ? -10.390 2.486 17.747 1.00 49.16 180 LEU A N 1
ATOM 1409 C CA . LEU A 1 180 ? -10.209 3.852 17.230 1.00 49.16 180 LEU A CA 1
ATOM 1410 C C . LEU A 1 180 ? -9.890 4.881 18.331 1.00 49.16 180 LEU A C 1
ATOM 1412 O O . LEU A 1 180 ? -9.279 5.909 18.053 1.00 49.16 180 LEU A O 1
ATOM 1416 N N . LYS A 1 181 ? -10.273 4.622 19.590 1.00 39.34 181 LYS A N 1
ATOM 1417 C CA . LYS A 1 181 ? -10.075 5.571 20.699 1.00 39.34 181 LYS A CA 1
ATOM 1418 C C . LYS A 1 181 ? -8.643 5.617 21.239 1.00 39.34 181 LYS A C 1
ATOM 1420 O O . LYS A 1 181 ? -8.266 6.645 21.792 1.00 39.34 181 LYS A O 1
ATOM 1425 N N . LEU A 1 182 ? -7.846 4.555 21.091 1.00 40.34 182 LEU A N 1
ATOM 1426 C CA . LEU A 1 182 ? -6.510 4.496 21.706 1.00 40.34 182 LEU A CA 1
ATOM 1427 C C . LEU A 1 182 ? -5.456 5.365 20.996 1.00 40.34 182 LEU A C 1
ATOM 1429 O O . LEU A 1 182 ? -4.459 5.728 21.614 1.00 40.34 182 LEU A O 1
ATOM 1433 N N . HIS A 1 183 ? -5.668 5.723 19.726 1.00 44.56 183 HIS A N 1
ATOM 1434 C CA . HIS A 1 183 ? -4.637 6.352 18.887 1.00 44.56 183 HIS A CA 1
ATOM 1435 C C . HIS A 1 183 ? -5.120 7.589 18.111 1.00 44.56 183 HIS A C 1
ATOM 1437 O O . HIS A 1 183 ? -4.469 8.011 17.160 1.00 44.56 183 HIS A O 1
ATOM 1443 N N . ALA A 1 184 ? -6.225 8.216 18.529 1.00 35.53 184 ALA A N 1
ATOM 1444 C CA . ALA A 1 184 ? -6.823 9.367 17.845 1.00 35.53 184 ALA A CA 1
ATOM 1445 C C . ALA A 1 184 ? -6.444 10.781 18.369 1.00 35.53 184 ALA A C 1
ATOM 1447 O O . ALA A 1 184 ? -7.291 11.671 18.266 1.00 35.53 184 ALA A O 1
ATOM 1448 N N . PRO A 1 185 ? -5.243 11.100 18.907 1.00 38.03 185 PRO A N 1
ATOM 1449 C CA . PRO A 1 185 ? -4.973 12.483 19.304 1.00 38.03 185 PRO A CA 1
ATOM 1450 C C . PRO A 1 185 ? -4.694 13.417 18.108 1.00 38.03 185 PRO A C 1
ATOM 1452 O O . PRO A 1 185 ? -4.689 14.633 18.280 1.00 38.03 185 PRO A O 1
ATOM 1455 N N . PHE A 1 186 ? -4.489 12.896 16.890 1.00 39.50 186 PHE A N 1
ATOM 1456 C CA . PHE A 1 186 ? -3.979 13.699 15.766 1.00 39.50 186 PHE A CA 1
ATOM 1457 C C . PHE A 1 186 ? -5.008 14.582 15.041 1.00 39.50 186 PHE A C 1
ATOM 1459 O O . PHE A 1 186 ? -4.614 15.506 14.335 1.00 39.50 186 PHE A O 1
ATOM 1466 N N . PHE A 1 187 ? -6.313 14.350 15.216 1.00 39.34 187 PHE A N 1
ATOM 1467 C CA . PHE A 1 187 ? -7.355 15.125 14.522 1.00 39.34 187 PHE A CA 1
ATOM 1468 C C . PHE A 1 187 ? -7.965 16.260 15.360 1.00 39.34 187 PHE A C 1
ATOM 1470 O O . PHE A 1 187 ? -8.970 16.843 14.955 1.00 39.34 187 PHE A O 1
ATOM 1477 N N . SER A 1 188 ? -7.362 16.617 16.501 1.00 30.39 188 SER A N 1
ATOM 1478 C CA . SER A 1 188 ? -7.804 17.783 17.273 1.00 30.39 188 SER A CA 1
ATOM 1479 C C . SER A 1 188 ? -7.269 19.087 16.647 1.00 30.39 188 SER A C 1
ATOM 1481 O O . SER A 1 188 ? -6.067 19.183 16.391 1.00 30.39 188 SER A O 1
ATOM 1483 N N . PRO A 1 189 ? -8.109 20.112 16.405 1.00 30.22 189 PRO A N 1
ATOM 1484 C CA . PRO A 1 189 ? -7.767 21.285 15.588 1.00 30.22 189 PRO A CA 1
ATOM 1485 C C . PRO A 1 189 ? -6.700 22.243 16.165 1.00 30.22 189 PRO A C 1
ATOM 1487 O O . PRO A 1 189 ? -6.407 23.253 15.532 1.00 30.22 189 PRO A O 1
ATOM 1490 N N . ASN A 1 190 ? -6.086 21.956 17.322 1.00 28.61 190 ASN A N 1
ATOM 1491 C CA . ASN A 1 190 ? -5.337 22.954 18.105 1.00 28.61 190 ASN A CA 1
ATOM 1492 C C . ASN A 1 190 ? -3.817 22.741 18.280 1.00 28.61 190 ASN A C 1
ATOM 1494 O O . ASN A 1 190 ? -3.192 23.519 18.999 1.00 28.61 190 ASN A O 1
ATOM 1498 N N . HIS A 1 191 ? -3.167 21.775 17.621 1.00 35.44 191 HIS A N 1
ATOM 1499 C CA . HIS A 1 191 ? -1.707 21.592 17.750 1.00 35.44 191 HIS A CA 1
ATOM 1500 C C . HIS A 1 191 ? -0.926 22.114 16.535 1.00 35.44 191 HIS A C 1
ATOM 1502 O O . HIS A 1 191 ? -0.428 21.362 15.707 1.00 35.44 191 HIS A O 1
ATOM 1508 N N . SER A 1 192 ? -0.789 23.440 16.452 1.00 27.22 192 SER A N 1
ATOM 1509 C CA . SER A 1 192 ? 0.010 24.158 15.445 1.00 27.22 192 SER A CA 1
ATOM 1510 C C . SER A 1 192 ? 1.416 24.556 15.926 1.00 27.22 192 SER A C 1
ATOM 1512 O O . SER A 1 192 ? 1.999 25.510 15.410 1.00 27.22 192 SER A O 1
ATOM 1514 N N . LYS A 1 193 ? 1.998 23.857 16.910 1.00 31.05 193 LYS A N 1
ATOM 1515 C CA . LYS A 1 193 ? 3.319 24.217 17.453 1.00 31.05 193 LYS A CA 1
ATOM 1516 C C . LYS A 1 193 ? 4.319 23.062 17.369 1.00 31.05 193 LYS A C 1
ATOM 1518 O O . LYS A 1 193 ? 4.221 22.107 18.122 1.00 31.05 193 LYS A O 1
ATOM 1523 N N . GLN A 1 194 ? 5.249 23.233 16.421 1.00 34.16 194 GLN A N 1
ATOM 1524 C CA . GLN A 1 194 ? 6.609 22.678 16.322 1.00 34.16 194 GLN A CA 1
ATOM 1525 C C . GLN A 1 194 ? 6.806 21.212 16.744 1.00 34.16 194 GLN A C 1
ATOM 1527 O O . GLN A 1 194 ? 6.986 20.918 17.919 1.00 34.16 194 GLN A O 1
ATOM 1532 N N . LEU A 1 195 ? 6.915 20.323 15.751 1.00 32.78 195 LEU A N 1
ATOM 1533 C CA . LEU A 1 195 ? 7.527 18.999 15.905 1.00 32.78 195 LEU A CA 1
ATOM 1534 C C . LEU A 1 195 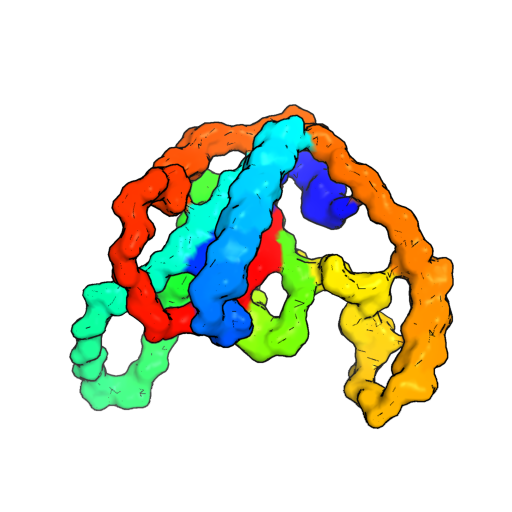? 8.927 19.003 15.256 1.00 32.78 195 LEU A C 1
ATOM 1536 O O . LEU A 1 195 ? 9.073 19.534 14.148 1.00 32.78 195 LEU A O 1
ATOM 1540 N N . PRO A 1 196 ? 9.965 18.484 15.938 1.00 26.28 196 PRO A N 1
ATOM 1541 C CA . PRO A 1 196 ? 11.342 18.509 15.460 1.00 26.28 196 PRO A CA 1
ATOM 1542 C C . PRO A 1 196 ? 11.572 17.538 14.290 1.00 26.28 196 PRO A C 1
ATOM 1544 O O . PRO A 1 196 ? 11.042 16.432 14.238 1.00 26.28 196 PRO A O 1
ATOM 1547 N N . LEU A 1 197 ? 12.394 17.981 13.333 1.00 28.64 197 LEU A N 1
ATOM 1548 C CA . LEU A 1 197 ? 12.819 17.218 12.159 1.00 28.64 197 LEU A CA 1
ATOM 1549 C C . LEU A 1 197 ? 13.784 16.085 12.544 1.00 28.64 197 LEU A C 1
ATOM 1551 O O . LEU A 1 197 ? 14.937 16.357 12.872 1.00 28.64 197 LEU A O 1
ATOM 1555 N N . ALA A 1 198 ? 13.367 14.831 12.398 1.00 27.64 198 ALA A N 1
ATOM 1556 C CA . ALA A 1 198 ? 14.233 13.696 12.045 1.00 27.64 198 ALA A CA 1
ATOM 1557 C C . ALA A 1 198 ? 13.371 12.452 11.828 1.00 27.64 198 ALA A C 1
ATOM 1559 O O . ALA A 1 198 ? 12.850 11.896 12.787 1.00 27.64 198 ALA A O 1
ATOM 1560 N N . LEU A 1 199 ? 13.166 12.047 10.578 1.00 31.22 199 LEU A N 1
ATOM 1561 C CA . LEU A 1 199 ? 11.952 11.326 10.235 1.00 31.22 199 LEU A CA 1
ATOM 1562 C C . LEU A 1 199 ? 12.240 10.391 8.992 1.00 31.22 199 LEU A C 1
ATOM 1564 O O . LEU A 1 199 ? 12.992 10.805 8.106 1.00 31.22 199 LEU A O 1
ATOM 1568 N N . ARG A 1 200 ? 11.716 9.135 8.917 1.00 31.55 200 ARG A N 1
ATOM 1569 C CA . ARG A 1 200 ? 11.804 8.101 7.824 1.00 31.55 200 ARG A CA 1
ATOM 1570 C C . ARG A 1 200 ? 10.554 7.175 7.753 1.00 31.55 200 ARG A C 1
ATOM 1572 O O . ARG A 1 200 ? 10.069 6.879 8.838 1.00 31.55 200 ARG A O 1
ATOM 1579 N N . THR A 1 201 ? 10.053 6.722 6.573 1.00 31.47 201 THR A N 1
ATOM 1580 C CA . THR A 1 201 ? 8.709 6.061 6.354 1.00 31.47 201 THR A CA 1
ATOM 1581 C C . THR A 1 201 ? 8.667 4.527 6.268 1.00 31.47 201 THR A C 1
ATOM 1583 O O . THR A 1 201 ? 9.691 3.898 6.033 1.00 31.47 201 THR A O 1
ATOM 1586 N N . VAL A 1 202 ? 7.451 3.966 6.451 1.00 30.73 202 VAL A N 1
ATOM 1587 C CA . VAL A 1 202 ? 6.931 2.704 5.869 1.00 30.73 202 VAL A CA 1
ATOM 1588 C C . VAL A 1 202 ? 5.423 2.842 5.615 1.00 30.73 202 VAL A C 1
ATOM 1590 O O . VAL A 1 202 ? 4.686 3.134 6.563 1.00 30.73 202 VAL A O 1
ATOM 1593 N N . ASP A 1 203 ? 4.957 2.570 4.397 1.00 36.88 203 ASP A N 1
ATOM 1594 C CA . ASP A 1 203 ? 3.539 2.634 4.019 1.00 36.88 203 ASP A CA 1
ATOM 1595 C C . ASP A 1 203 ? 2.834 1.274 4.210 1.00 36.88 203 ASP A C 1
ATOM 1597 O O . ASP A 1 203 ? 2.683 0.419 3.354 1.00 36.88 203 ASP A O 1
ATOM 1601 N N . CYS A 1 204 ? 2.459 1.069 5.462 1.00 38.72 204 CYS A N 1
ATOM 1602 C CA . CYS A 1 204 ? 1.221 0.501 5.965 1.00 38.72 204 CYS A CA 1
ATOM 1603 C C . CYS A 1 204 ? 0.419 -0.664 5.345 1.00 38.72 204 CYS A C 1
ATOM 1605 O O . CYS A 1 204 ? 0.677 -1.249 4.308 1.00 38.72 204 CYS A O 1
ATOM 1607 N N . VAL A 1 205 ? -0.550 -1.078 6.157 1.00 41.94 205 VAL A N 1
ATOM 1608 C CA . VAL A 1 205 ? -0.729 -2.447 6.627 1.00 41.94 205 VAL A CA 1
ATOM 1609 C C . VAL A 1 205 ? -2.228 -2.737 6.633 1.00 41.94 205 VAL A C 1
ATOM 1611 O O . VAL A 1 205 ? -2.973 -2.063 7.349 1.00 41.94 205 VAL A O 1
ATOM 1614 N N . CYS A 1 206 ? -2.688 -3.719 5.854 1.00 45.34 206 CYS A N 1
ATOM 1615 C CA . CYS A 1 206 ? -4.021 -4.282 6.052 1.00 45.34 206 CYS A CA 1
ATOM 1616 C C . CYS A 1 206 ? -3.956 -5.363 7.121 1.00 45.34 206 CYS A C 1
ATOM 1618 O O . CYS A 1 206 ? -3.190 -6.313 6.974 1.00 45.34 206 CYS A O 1
ATOM 1620 N N . ALA A 1 207 ? -4.765 -5.205 8.162 1.00 49.16 207 ALA A N 1
ATOM 1621 C CA . ALA A 1 207 ? -4.918 -6.153 9.250 1.00 49.16 207 ALA A CA 1
ATOM 1622 C C . ALA A 1 207 ? -6.264 -6.880 9.116 1.00 49.16 207 ALA A C 1
ATOM 1624 O O . ALA A 1 207 ? -7.315 -6.240 9.063 1.00 49.16 207 ALA A O 1
ATOM 1625 N N . CYS A 1 208 ? -6.221 -8.209 9.029 1.00 43.03 208 CYS A N 1
ATOM 1626 C CA . CYS A 1 208 ? -7.393 -9.085 9.132 1.00 43.03 208 CYS A CA 1
ATOM 1627 C C . CYS A 1 208 ? -7.411 -9.723 10.527 1.00 43.03 208 CYS A C 1
ATOM 1629 O O . CYS A 1 208 ? -6.436 -10.383 10.869 1.00 43.03 208 CYS A O 1
ATOM 1631 N N . GLU A 1 209 ? -8.459 -9.526 11.322 1.00 44.22 209 GLU A N 1
ATOM 1632 C CA . GLU A 1 209 ? -8.635 -10.152 12.652 1.00 44.22 209 GLU A CA 1
ATOM 1633 C C . GLU A 1 209 ? -9.300 -11.527 12.510 1.00 44.22 209 GLU A C 1
ATOM 1635 O O . GLU A 1 209 ? -10.224 -11.639 11.720 1.00 44.22 209 GLU A O 1
ATOM 1640 N N . ALA A 1 210 ? -8.844 -12.561 13.224 1.00 41.03 210 ALA A N 1
ATOM 1641 C CA . ALA A 1 210 ? -9.461 -13.898 13.192 1.00 41.03 210 ALA A CA 1
ATOM 1642 C C . ALA A 1 210 ? -10.650 -14.037 14.154 1.00 41.03 210 ALA A C 1
ATOM 1644 O O . ALA A 1 210 ? -10.543 -13.530 15.295 1.00 41.03 210 ALA A O 1
#

InterPro domains:
  IPR006050 DNA photolyase, N-terminal [PF00875] (7-167)
  IPR006050 DNA photolyase, N-terminal [PS51645] (1-136)
  IPR014729 Rossmann-like alpha/beta/alpha sandwich fold [G3DSA:3.40.50.620] (1-130)
  IPR036155 Cryptochrome/photolyase, N-terminal domain superfamily [SSF52425] (7-183)
  IPR052219 DNA Photolyase Class-2 [PTHR10211] (2-176)

Organism: Dibothriocephalus latus (NCBI:txid60516)

pLDDT: mean 74.21, std 22.74, range [26.28, 96.81]

Radius of gyration: 19.41 Å; chains: 1; bounding box: 51×41×54 Å

Foldseek 3Di:
DVLLVVQVVVVFAKEWEFEPFFAPVCVDPVSVVVVVVVLVVVCVVCVVLLHHYYYADDDDCPDPPPPDDPDPDPDDDPLCVSCVSVVVVCVVLVFQEKEFEDDPDPQQVVNLVVVVVVDDPNYHYYYYHPPDLQRPVRQDVDDDPDPVVSVVSCVVVNVPSVDDDDDRHRRPHHDDPPVRPPRPPPPDPPPPDDDDDDTRDHGTIMTTHD